Protein 7YW2 (pdb70)

Structure (mmCIF, N/CA/C/O backbone):
data_7YW2
#
_entry.id   7YW2
#
_cell.length_a   65.585
_cell.length_b   65.585
_cell.length_c   148.459
_cell.angle_alpha   90.000
_cell.angle_beta   90.000
_cell.angle_gamma   120.000
#
_symmetry.space_group_name_H-M   'P 31 2 1'
#
loop_
_entity.id
_entity.type
_entity.pdbx_description
1 polymer "tRNA 2'-phosphotransferase 1"
2 non-polymer '[[(2~{R},3~{S},4~{R},5~{R})-5-(6-aminopurin-9-yl)-3,4-bis(oxidanyl)oxolan-2-yl]methoxy-oxidanyl-phosphoryl] [(2~{R},3~{S},4~{R},5~{R})-3,4-bis(oxidanyl)-5-phosphonooxy-oxolan-2-yl]methyl hydrogen phosphate'
3 non-polymer GLYCEROL
4 non-polymer 'PHOSPHATE ION'
5 non-polymer '4-(2-HYDROXYETHYL)-1-PIPERAZINE ETHANESULFONIC ACID'
6 non-polymer GLYCINE
7 non-polymer sorbitol
8 water water
#
loop_
_atom_site.group_PDB
_atom_site.id
_atom_site.type_s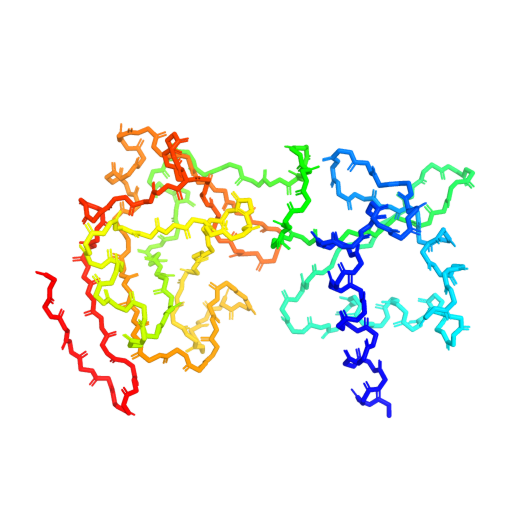ymbol
_atom_site.label_atom_id
_atom_site.label_alt_id
_atom_site.label_comp_id
_atom_site.label_asym_id
_atom_site.label_entity_id
_atom_site.label_seq_id
_atom_site.pdbx_PDB_ins_code
_atom_site.Cartn_x
_atom_site.Cartn_y
_atom_site.Cartn_z
_atom_site.occupancy
_atom_site.B_iso_or_equiv
_atom_site.auth_seq_id
_atom_site.auth_comp_id
_atom_site.auth_asym_id
_atom_site.auth_atom_id
_atom_site.pdbx_PDB_model_num
ATOM 1 N N . GLU A 1 19 ? -14.206 -1.429 41.691 1.00 81.32 19 GLU A N 1
ATOM 2 C CA . GLU A 1 19 ? -15.380 -0.555 41.604 1.00 79.19 19 GLU A CA 1
ATOM 3 C C . GLU A 1 19 ? -15.951 -0.503 40.179 1.00 77.80 19 GLU A C 1
ATOM 4 O O . GLU A 1 19 ? -17.171 -0.610 40.000 1.00 73.89 19 GLU A O 1
ATOM 6 N N . GLN A 1 20 ? -15.078 -0.341 39.170 1.00 78.40 20 GLN A N 1
ATOM 7 C CA . GLN A 1 20 ? -15.535 -0.365 37.778 1.00 77.17 20 GLN A CA 1
ATOM 8 C C . GLN A 1 20 ? -16.224 -1.686 37.437 1.00 75.46 20 GLN A C 1
ATOM 9 O O . GLN A 1 20 ? -17.133 -1.709 36.596 1.00 71.54 20 GLN A O 1
ATOM 11 N N . ASP A 1 21 ? -15.806 -2.789 38.080 1.00 80.51 21 ASP A N 1
ATOM 12 C CA . ASP A 1 21 ? -16.512 -4.066 37.953 1.00 75.59 21 ASP A CA 1
ATOM 13 C C . ASP A 1 21 ? -17.912 -3.980 38.545 1.00 69.97 21 ASP A C 1
ATOM 14 O O . ASP A 1 21 ? -18.890 -4.415 37.922 1.00 64.39 21 ASP A O 1
ATOM 19 N N . ARG A 1 22 ? -18.017 -3.446 39.767 1.00 72.31 22 ARG A N 1
ATOM 20 C CA . ARG A 1 22 ? -19.306 -3.393 40.446 1.00 67.07 22 ARG A CA 1
ATOM 21 C C . ARG A 1 22 ? -20.284 -2.491 39.704 1.00 63.19 22 ARG A C 1
ATOM 22 O O . ARG A 1 22 ? -21.468 -2.828 39.572 1.00 57.62 22 ARG A O 1
ATOM 30 N N . ASN A 1 23 ? -19.806 -1.361 39.178 1.00 68.43 23 ASN A N 1
ATOM 31 C CA . ASN A 1 23 ? -20.689 -0.510 38.389 1.00 64.24 23 ASN A CA 1
ATOM 32 C C . ASN A 1 23 ? -21.134 -1.213 37.112 1.00 61.01 23 ASN A C 1
ATOM 33 O O . ASN A 1 23 ? -22.308 -1.128 36.729 1.00 55.94 23 ASN A O 1
ATOM 38 N N . VAL A 1 24 ? -20.217 -1.914 36.438 1.00 65.73 24 VAL A N 1
ATOM 39 C CA . VAL A 1 24 ? -20.624 -2.695 35.275 1.00 62.46 24 VAL A CA 1
ATOM 40 C C . VAL A 1 24 ? -21.584 -3.800 35.696 1.00 57.45 24 VAL A C 1
ATOM 41 O O . VAL A 1 24 ? -22.604 -4.042 35.036 1.00 53.07 24 VAL A O 1
ATOM 45 N N . GLN A 1 25 ? -21.286 -4.476 36.810 1.00 63.23 25 GLN A N 1
ATOM 46 C CA . GLN A 1 25 ? -22.146 -5.564 37.270 1.00 58.83 25 GLN A CA 1
ATOM 47 C C . GLN A 1 25 ? -23.531 -5.056 37.633 1.00 55.20 25 GLN A C 1
ATOM 48 O O . GLN A 1 25 ? -24.545 -5.676 37.291 1.00 51.62 25 GLN A O 1
ATOM 54 N N . LEU A 1 26 ? -23.595 -3.941 38.356 1.00 54.83 26 LEU A N 1
ATOM 55 C CA . LEU A 1 26 ? -24.897 -3.349 38.634 1.00 51.67 26 LEU A CA 1
ATOM 56 C C . LEU A 1 26 ? -25.623 -3.004 37.336 1.00 49.28 26 LEU A C 1
ATOM 57 O O . LEU A 1 26 ? -26.817 -3.284 37.187 1.00 46.60 26 LEU A O 1
ATOM 62 N N . SER A 1 27 ? -24.907 -2.431 36.370 1.00 52.58 27 SER A N 1
ATOM 63 C CA . SER A 1 27 ? -25.547 -2.032 35.122 1.00 50.65 27 SER A CA 1
ATOM 64 C C . SER A 1 27 ? -26.138 -3.240 34.390 1.00 48.53 27 SER A C 1
ATOM 65 O O . SER A 1 27 ? -27.282 -3.184 33.918 1.00 46.54 27 SER A O 1
ATOM 68 N N . LYS A 1 28 ? -25.406 -4.362 34.338 1.00 50.74 28 LYS A N 1
ATOM 69 C CA . LYS A 1 28 ? -25.947 -5.571 33.706 1.00 48.81 28 LYS A CA 1
ATOM 70 C C . LYS A 1 28 ? -27.103 -6.164 34.508 1.00 46.95 28 LYS A C 1
ATOM 71 O O . LYS A 1 28 ? -28.067 -6.674 33.926 1.00 45.81 28 LYS A O 1
ATOM 77 N N . ALA A 1 29 ? -27.027 -6.131 35.842 1.00 46.20 29 ALA A N 1
ATOM 78 C CA . ALA A 1 29 ? -28.156 -6.625 36.625 1.00 45.05 29 ALA A CA 1
ATOM 79 C C . ALA A 1 29 ? -29.381 -5.728 36.438 1.00 44.61 29 ALA A C 1
ATOM 80 O O . ALA A 1 29 ? -30.513 -6.221 36.339 1.00 44.46 29 ALA A O 1
ATOM 82 N N . LEU A 1 30 ? -29.168 -4.415 36.355 1.00 44.21 30 LEU A N 1
ATOM 83 C CA . LEU A 1 30 ? -30.270 -3.497 36.072 1.00 43.95 30 LEU A CA 1
ATOM 84 C C . LEU A 1 30 ? -30.863 -3.755 34.686 1.00 43.76 30 LEU A C 1
ATOM 85 O O . LEU A 1 30 ? -32.085 -3.914 34.551 1.00 44.29 30 LEU A O 1
ATOM 90 N N . SER A 1 31 ? -30.009 -3.802 33.648 1.00 45.45 31 SER A N 1
ATOM 91 C CA . SER A 1 31 ? -30.474 -4.131 32.295 1.00 45.46 31 SER A CA 1
ATOM 92 C C . SER A 1 31 ? -31.367 -5.359 32.292 1.00 45.85 31 SER A C 1
ATOM 93 O O . SER A 1 31 ? -32.491 -5.318 31.778 1.00 46.87 31 SER A O 1
ATOM 96 N N . TYR A 1 32 ? -30.879 -6.464 32.864 1.00 44.87 32 TYR A N 1
ATOM 97 C CA . TYR A 1 32 ? -31.651 -7.700 32.816 1.00 45.62 32 TYR A CA 1
ATOM 98 C C . TYR A 1 32 ? -33.010 -7.527 33.470 1.00 47.14 32 TYR A C 1
ATOM 99 O O . TYR A 1 32 ? -34.048 -7.825 32.860 1.00 49.14 32 TYR A O 1
ATOM 108 N N . ALA A 1 33 ? -33.013 -7.040 34.723 1.00 43.60 33 ALA A N 1
ATOM 109 C CA . ALA A 1 33 ? -34.238 -6.933 35.504 1.00 45.38 33 ALA A CA 1
ATOM 110 C C . ALA A 1 33 ? -35.233 -5.984 34.859 1.00 47.01 33 ALA A C 1
ATOM 111 O O . ALA A 1 33 ? -36.444 -6.227 34.893 1.00 49.76 33 ALA A O 1
ATOM 113 N N . LEU A 1 34 ? -34.747 -4.876 34.299 1.00 45.46 34 LEU A N 1
ATOM 114 C CA . LEU A 1 34 ? -35.641 -3.827 33.833 1.00 46.58 34 LEU A CA 1
ATOM 115 C C . LEU A 1 34 ? -36.113 -4.021 32.395 1.00 47.69 34 LEU A C 1
ATOM 116 O O . LEU A 1 34 ? -37.136 -3.429 32.017 1.00 49.30 34 LEU A O 1
ATOM 121 N N . ARG A 1 35 ? -35.401 -4.827 31.598 1.00 48.85 35 ARG A N 1
ATOM 122 C CA . ARG A 1 35 ? -35.738 -5.095 30.193 1.00 49.86 35 ARG A CA 1
ATOM 123 C C . ARG A 1 35 ? -36.448 -6.427 29.989 1.00 52.59 35 ARG A C 1
ATOM 124 O O . ARG A 1 35 ? -37.335 -6.526 29.135 1.00 54.81 35 ARG A O 1
ATOM 132 N N . HIS A 1 36 ? -36.078 -7.438 30.752 1.00 50.91 36 HIS A N 1
ATOM 133 C CA . HIS A 1 36 ? -36.419 -8.837 30.501 1.00 52.96 36 HIS A CA 1
ATOM 134 C C . HIS A 1 36 ? -36.979 -9.562 31.718 1.00 54.22 36 HIS A C 1
ATOM 135 O O . HIS A 1 36 ? -37.968 -10.294 31.586 1.00 57.25 36 HIS A O 1
ATOM 142 N N . GLY A 1 37 ? -36.384 -9.370 32.902 1.00 50.22 37 GLY A N 1
ATOM 143 C CA . GLY A 1 37 ? -36.668 -10.259 34.010 1.00 50.74 37 GLY A CA 1
ATOM 144 C C . GLY A 1 37 ? -37.778 -9.857 34.957 1.00 53.10 37 GLY A C 1
ATOM 145 O O . GLY A 1 37 ? -38.201 -10.696 35.755 1.00 54.11 37 GLY A O 1
ATOM 146 N N . ALA A 1 38 ? -38.290 -8.623 34.861 1.00 51.00 38 ALA A N 1
ATOM 147 C CA . ALA A 1 38 ? -39.113 -8.060 35.934 1.00 52.74 38 ALA A CA 1
ATOM 148 C C . ALA A 1 38 ? -40.242 -8.997 36.342 1.00 56.31 38 ALA A C 1
ATOM 149 O O . ALA A 1 38 ? -40.518 -9.172 37.536 1.00 56.97 38 ALA A O 1
ATOM 151 N N . LEU A 1 39 ? -40.904 -9.608 35.363 1.00 54.14 39 LEU A N 1
ATOM 152 C CA . LEU A 1 39 ? -42.043 -10.457 35.673 1.00 57.75 39 LEU A CA 1
ATOM 153 C C . LEU A 1 39 ? -41.584 -11.747 36.343 1.00 56.50 39 LEU A C 1
ATOM 154 O O . LEU A 1 39 ? -42.159 -12.176 37.348 1.00 58.02 39 LEU A O 1
ATOM 159 N N . LYS A 1 40 ? -40.520 -12.357 35.827 1.00 59.98 40 LYS A N 1
ATOM 160 C CA . LYS A 1 40 ? -39.995 -13.558 36.456 1.00 57.76 40 LYS A CA 1
ATOM 161 C C . LYS A 1 40 ? -39.508 -13.266 37.870 1.00 55.69 40 LYS A C 1
ATOM 162 O O . LYS A 1 40 ? -39.602 -14.127 38.747 1.00 55.18 40 LYS A O 1
ATOM 168 N N . LEU A 1 41 ? -39.007 -12.057 38.118 1.00 57.25 41 LEU A N 1
ATOM 169 C CA . LEU A 1 41 ? -38.479 -11.712 39.425 1.00 55.34 41 LEU A CA 1
ATOM 170 C C . LEU A 1 41 ? -39.563 -11.323 40.419 1.00 58.42 41 LEU A C 1
ATOM 171 O O . LEU A 1 41 ? -39.252 -11.127 41.595 1.00 57.36 41 LEU A O 1
ATOM 176 N N . GLY A 1 42 ? -40.816 -11.193 39.988 1.00 54.40 42 GLY A N 1
ATOM 177 C CA . GLY A 1 42 ? -41.859 -10.754 40.893 1.00 57.80 42 GLY A CA 1
ATOM 178 C C . GLY A 1 42 ? -41.910 -9.263 41.111 1.00 57.70 42 GLY A C 1
ATOM 179 O O . GLY A 1 42 ? -42.540 -8.810 42.069 1.00 59.59 42 GLY A O 1
ATOM 180 N N . LEU A 1 43 ? -41.262 -8.482 40.253 1.00 57.98 43 LEU A N 1
ATOM 181 C CA . LEU A 1 43 ? -41.243 -7.034 40.404 1.00 57.18 43 LEU A CA 1
ATOM 182 C C . LEU A 1 43 ? -42.563 -6.430 39.935 1.00 60.30 43 LEU A C 1
ATOM 183 O O . LEU A 1 43 ? -43.144 -6.892 38.952 1.00 62.06 43 LEU A O 1
ATOM 188 N N . PRO A 1 44 ? -43.061 -5.414 40.625 1.00 57.65 44 PRO A N 1
ATOM 189 C CA . PRO A 1 44 ? -44.294 -4.717 40.217 1.00 59.74 44 PRO A CA 1
ATOM 190 C C . PRO A 1 44 ? -44.017 -3.630 39.180 1.00 58.03 44 PRO A C 1
ATOM 191 O O . PRO A 1 44 ? -43.970 -2.432 39.452 1.00 56.77 44 PRO A O 1
ATOM 195 N N . MET A 1 45 ? -43.822 -4.037 37.937 1.00 61.79 45 MET A N 1
ATOM 196 C CA . MET A 1 45 ? -43.460 -3.090 36.897 1.00 60.09 45 MET A CA 1
ATOM 197 C C . MET A 1 45 ? -44.682 -2.592 36.140 1.00 61.65 45 MET A C 1
ATOM 198 O O . MET A 1 45 ? -45.596 -3.360 35.831 1.00 63.65 45 MET A O 1
ATOM 203 N N . ARG A 1 46 ? -44.679 -1.300 35.838 1.00 61.27 46 ARG A N 1
ATOM 204 C CA . ARG A 1 46 ? -45.809 -0.636 35.215 1.00 61.36 46 ARG A CA 1
ATOM 205 C C . ARG A 1 46 ? -45.760 -0.784 33.691 1.00 60.28 46 ARG A C 1
ATOM 206 O O . ARG A 1 46 ? -44.744 -1.162 33.096 1.00 58.97 46 ARG A O 1
ATOM 214 N N . ALA A 1 47 ? -46.891 -0.481 33.056 1.00 63.29 47 ALA A N 1
ATOM 215 C CA . ALA A 1 47 ? -46.952 -0.530 31.603 1.00 62.36 47 ALA A CA 1
ATOM 216 C C . ALA A 1 47 ? -45.940 0.405 30.957 1.00 59.15 47 ALA A C 1
ATOM 217 O O . ALA A 1 47 ? -45.566 0.187 29.800 1.00 58.22 47 ALA A O 1
ATOM 219 N N . ASP A 1 48 ? -45.462 1.417 31.682 1.00 58.12 48 ASP A N 1
ATOM 220 C CA . ASP A 1 48 ? -44.478 2.352 31.158 1.00 55.13 48 ASP A CA 1
ATOM 221 C C . ASP A 1 48 ? -43.051 1.954 31.494 1.00 53.89 48 ASP A C 1
ATOM 222 O O . ASP A 1 48 ? -42.149 2.776 31.329 1.00 51.50 48 ASP A O 1
ATOM 227 N N . GLY A 1 49 ? -42.828 0.729 31.969 1.00 53.39 49 GLY A N 1
ATOM 228 C CA . GLY A 1 49 ? -41.491 0.242 32.220 1.00 52.01 49 GLY A CA 1
ATOM 229 C C . GLY A 1 49 ? -40.862 0.668 33.530 1.00 50.90 49 GLY A C 1
ATOM 230 O O . GLY A 1 49 ? -39.752 0.214 33.840 1.00 49.48 49 GLY A O 1
ATOM 231 N N . PHE A 1 50 ? -41.519 1.524 34.300 1.00 53.50 50 PHE A N 1
ATOM 232 C CA . PHE A 1 50 ? -40.986 1.950 35.589 1.00 52.65 50 PHE A CA 1
ATOM 233 C C . PHE A 1 50 ? -41.325 0.927 36.668 1.00 54.95 50 PHE A C 1
ATOM 234 O O . PHE A 1 50 ? -42.396 0.315 36.643 1.00 57.87 50 PHE A O 1
ATOM 242 N N . VAL A 1 51 ? -40.398 0.734 37.607 1.00 51.62 51 VAL A N 1
ATOM 243 C CA . VAL A 1 51 ? -40.607 -0.122 38.781 1.00 53.31 51 VAL A CA 1
ATOM 244 C C . VAL A 1 51 ? -40.071 0.622 40.000 1.00 51.91 51 VAL A C 1
ATOM 245 O O . VAL A 1 51 ? -39.041 1.308 39.875 1.00 49.28 51 VAL A O 1
ATOM 249 N N . PRO A 1 52 ? -40.734 0.565 41.169 1.00 51.06 52 PRO A N 1
ATOM 250 C CA . PRO A 1 52 ? -40.170 1.209 42.367 1.00 49.88 52 PRO A CA 1
ATOM 251 C C . PRO A 1 52 ? -38.782 0.673 42.654 1.00 47.69 52 PRO A C 1
ATOM 252 O O . PRO A 1 52 ? -38.573 -0.536 42.736 1.00 48.07 52 PRO A O 1
ATOM 256 N N . LEU A 1 53 ? -37.826 1.589 42.788 1.00 49.88 53 LEU A N 1
ATOM 257 C CA . LEU A 1 53 ? -36.454 1.181 43.055 1.00 48.15 53 LEU A CA 1
ATOM 258 C C . LEU A 1 53 ? -36.365 0.354 44.336 1.00 49.06 53 LEU A C 1
ATOM 259 O O . LEU A 1 53 ? -35.671 -0.673 44.381 1.00 48.43 53 LEU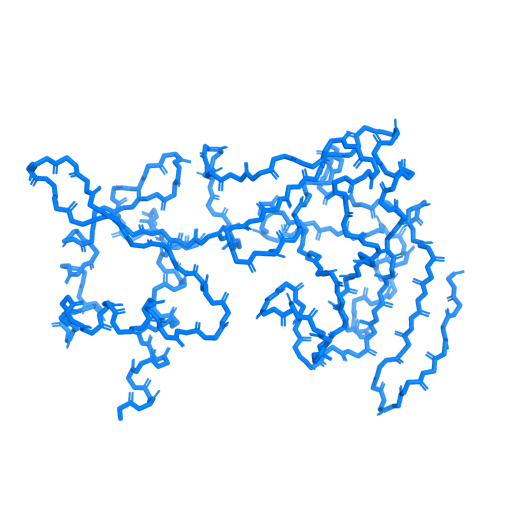 A O 1
ATOM 264 N N . GLN A 1 54 ? -37.097 0.768 45.371 1.00 50.62 54 GLN A N 1
ATOM 265 C CA . GLN A 1 54 ? -37.100 0.031 46.626 1.00 51.81 54 GLN A CA 1
ATOM 266 C C . GLN A 1 54 ? -37.523 -1.420 46.433 1.00 52.84 54 GLN A C 1
ATOM 267 O O . GLN A 1 54 ? -36.951 -2.315 47.055 1.00 52.54 54 GLN A O 1
ATOM 273 N N . ALA A 1 55 ? -38.495 -1.691 45.564 1.00 51.47 55 ALA A N 1
ATOM 274 C CA . ALA A 1 55 ? -38.847 -3.091 45.342 1.00 52.74 55 ALA A CA 1
ATOM 275 C C . ALA A 1 55 ? -37.729 -3.836 44.629 1.00 50.17 55 ALA A C 1
ATOM 276 O O . ALA A 1 55 ? -37.529 -5.037 44.859 1.00 50.17 55 ALA A O 1
ATOM 278 N N . LEU A 1 56 ? -36.987 -3.151 43.762 1.00 51.41 56 LEU A N 1
ATOM 279 C CA . LEU A 1 56 ? -35.905 -3.819 43.049 1.00 49.25 56 LEU A CA 1
ATOM 280 C C . LEU A 1 56 ? -34.719 -4.068 43.982 1.00 47.98 56 LEU A C 1
ATOM 281 O O . LEU A 1 56 ? -34.138 -5.156 43.999 1.00 47.31 56 LEU A O 1
ATOM 286 N N . LEU A 1 57 ? -34.332 -3.056 44.748 1.00 47.58 57 LEU A N 1
ATOM 287 C CA . LEU A 1 57 ? -33.222 -3.182 45.676 1.00 47.44 57 LEU A CA 1
ATOM 288 C C . LEU A 1 57 ? -33.476 -4.210 46.771 1.00 48.46 57 LEU A C 1
ATOM 289 O O . LEU A 1 57 ? -32.520 -4.593 47.461 1.00 48.63 57 LEU A O 1
ATOM 294 N N . GLN A 1 58 ? -34.715 -4.679 46.941 1.00 49.51 58 GLN A N 1
ATOM 295 C CA . GLN A 1 58 ? -34.944 -5.716 47.931 1.00 50.64 58 GLN A CA 1
ATOM 296 C C . GLN A 1 58 ? -34.896 -7.104 47.314 1.00 49.78 58 GLN A C 1
ATOM 297 O O . GLN A 1 58 ? -35.088 -8.088 48.029 1.00 50.40 58 GLN A O 1
ATOM 303 N N . LEU A 1 59 ? -34.582 -7.217 45.992 1.00 51.16 59 LEU A N 1
ATOM 304 C CA . LEU A 1 59 ? -34.259 -8.523 45.418 1.00 50.16 59 LEU A CA 1
ATOM 305 C C . LEU A 1 59 ? -32.873 -8.964 45.878 1.00 48.96 59 LEU A C 1
ATOM 306 O O . LEU A 1 59 ? -31.948 -8.146 45.925 1.00 48.71 59 LEU A O 1
ATOM 311 N N . PRO A 1 60 ? -32.702 -10.255 46.204 1.00 52.24 60 PRO A N 1
ATOM 312 C CA . PRO A 1 60 ? -31.407 -10.712 46.747 1.00 51.82 60 PRO A CA 1
ATOM 313 C C . PRO A 1 60 ? -30.192 -10.339 45.908 1.00 51.19 60 PRO A C 1
ATOM 314 O O . PRO A 1 60 ? -29.149 -10.000 46.480 1.00 52.20 60 PRO A O 1
ATOM 318 N N . GLN A 1 61 ? -30.297 -10.347 44.582 1.00 54.08 61 GLN A N 1
ATOM 319 C CA . GLN A 1 61 ? -29.133 -10.011 43.768 1.00 53.90 61 GLN A CA 1
ATOM 320 C C . GLN A 1 61 ? -28.744 -8.545 43.854 1.00 54.88 61 GLN A C 1
ATOM 321 O O . GLN A 1 61 ? -27.664 -8.192 43.374 1.00 55.68 61 GLN A O 1
ATOM 327 N N . PHE A 1 62 ? -29.576 -7.693 44.456 1.00 48.03 62 PHE A N 1
ATOM 328 C CA . PHE A 1 62 ? -29.259 -6.280 44.609 1.00 49.00 62 PHE A CA 1
ATOM 329 C C . PHE A 1 62 ? -28.928 -5.889 46.044 1.00 50.94 62 PHE A C 1
ATOM 330 O O . PHE A 1 62 ? -28.706 -4.702 46.314 1.00 52.14 62 PHE A O 1
ATOM 338 N N . HIS A 1 63 ? -28.868 -6.853 46.969 1.00 4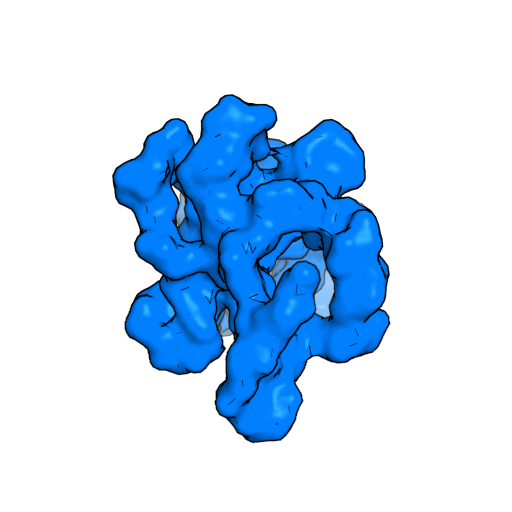8.72 63 HIS A N 1
ATOM 339 C CA . HIS A 1 63 ? -28.719 -6.525 48.385 1.00 50.80 63 HIS A CA 1
ATOM 340 C C . HIS A 1 63 ? -27.402 -5.814 48.694 1.00 53.68 63 HIS A C 1
ATOM 341 O O . HIS A 1 63 ? -27.307 -5.114 49.713 1.00 55.93 63 HIS A O 1
ATOM 348 N N . SER A 1 64 ? -26.386 -5.974 47.843 1.00 47.85 64 SER A N 1
ATOM 349 C CA . SER A 1 64 ? -25.095 -5.330 48.053 1.00 51.88 64 SER A CA 1
ATOM 350 C C . SER A 1 64 ? -25.046 -3.895 47.534 1.00 52.76 64 SER A C 1
ATOM 351 O O . SER A 1 64 ? -24.050 -3.206 47.772 1.00 56.83 64 SER A O 1
ATOM 354 N N . PHE A 1 65 ? -26.089 -3.418 46.862 1.00 51.91 65 PHE A N 1
ATOM 355 C CA . PHE A 1 65 ? -26.073 -2.100 46.244 1.00 52.05 65 PHE A CA 1
ATOM 356 C C . PHE A 1 65 ? -26.936 -1.119 47.017 1.00 51.43 65 PHE A C 1
ATOM 357 O O . PHE A 1 65 ? -27.970 -1.490 47.579 1.00 49.78 65 PHE A O 1
ATOM 365 N N . SER A 1 66 ? -26.492 0.125 47.054 1.00 50.16 66 SER A N 1
ATOM 366 C CA . SER A 1 66 ? -27.210 1.215 47.697 1.00 49.60 66 SER A CA 1
ATOM 367 C C . SER A 1 66 ? -27.917 2.072 46.654 1.00 46.89 66 SER A C 1
ATOM 368 O O . SER A 1 66 ? -27.745 1.905 45.441 1.00 45.77 66 SER A O 1
ATOM 371 N N . ILE A 1 67 ? -28.716 3.015 47.149 1.00 50.36 67 ILE A N 1
ATOM 372 C CA . ILE A 1 67 ? -29.320 3.993 46.255 1.00 48.43 67 ILE A CA 1
ATOM 373 C C . ILE A 1 67 ? -28.237 4.837 45.584 1.00 49.47 67 ILE A C 1
ATOM 374 O O . ILE A 1 67 ? -28.289 5.089 44.373 1.00 48.07 67 ILE A O 1
ATOM 379 N N . GLU A 1 68 ? -27.229 5.272 46.354 1.00 48.30 68 GLU A N 1
ATOM 380 C CA . GLU A 1 68 ? -26.112 6.012 45.764 1.00 50.01 68 GLU A CA 1
ATOM 381 C C . GLU A 1 68 ? -25.439 5.205 44.659 1.00 50.55 68 GLU A C 1
ATOM 382 O O . GLU A 1 68 ? -25.092 5.764 43.617 1.00 50.24 68 GLU A O 1
ATOM 388 N N . ASP A 1 69 ? -25.244 3.892 44.866 1.00 50.17 69 ASP A N 1
ATOM 389 C CA . ASP A 1 69 ? -24.692 3.038 43.812 1.00 50.62 69 ASP A CA 1
ATOM 390 C C . ASP A 1 69 ? -25.531 3.124 42.544 1.00 46.93 69 ASP A C 1
ATOM 391 O O . ASP A 1 69 ? -24.998 3.227 41.425 1.00 47.28 69 ASP A O 1
ATOM 396 N N . VAL A 1 70 ? -26.853 3.037 42.695 1.00 51.12 70 VAL A N 1
ATOM 397 C CA . VAL A 1 70 ? -27.735 3.057 41.532 1.00 48.27 70 VAL A CA 1
ATOM 398 C C . VAL A 1 70 ? -27.713 4.429 40.869 1.00 47.99 70 VAL A C 1
ATOM 399 O O . VAL A 1 70 ? -27.611 4.538 39.645 1.00 47.32 70 VAL A O 1
ATOM 403 N N . GLN A 1 71 ? -27.798 5.497 41.668 1.00 50.88 71 GLN A N 1
ATOM 404 C CA . GLN A 1 71 ? -27.681 6.843 41.113 1.00 50.67 71 GLN A CA 1
ATOM 405 C C . GLN A 1 71 ? -26.410 6.982 40.287 1.00 52.40 71 GLN A C 1
ATOM 406 O O . GLN A 1 71 ? -26.444 7.501 39.168 1.00 51.43 71 GLN A O 1
ATOM 412 N N . LEU A 1 72 ? -25.287 6.485 40.801 1.00 50.24 72 LEU A N 1
ATOM 413 C CA . LEU A 1 72 ? -24.019 6.666 40.105 1.00 52.77 72 LEU A CA 1
ATOM 414 C C . LEU A 1 72 ? -24.022 5.935 38.768 1.00 51.99 72 LEU A C 1
ATOM 415 O O . LEU A 1 72 ? -23.580 6.488 37.754 1.00 52.35 72 LEU A O 1
ATOM 420 N N . VAL A 1 73 ? -24.527 4.698 38.741 1.00 53.92 73 VAL A N 1
ATOM 421 C CA . VAL A 1 73 ? -24.571 3.960 37.484 1.00 53.04 73 VAL A CA 1
ATOM 422 C C . VAL A 1 73 ? -25.526 4.628 36.505 1.00 50.07 73 VAL A C 1
ATOM 423 O O . VAL A 1 73 ? -25.245 4.702 35.306 1.00 50.19 73 VAL A O 1
ATOM 427 N N . VAL A 1 74 ? -26.670 5.108 36.990 1.00 51.88 74 VAL A N 1
ATOM 428 C CA . VAL A 1 74 ? -27.620 5.773 36.105 1.00 49.83 74 VAL A CA 1
ATOM 429 C C . VAL A 1 74 ? -27.013 7.048 35.547 1.00 50.63 74 VAL A C 1
ATOM 430 O O . VAL A 1 74 ? -27.082 7.312 34.341 1.00 50.14 74 VAL A O 1
ATOM 434 N N . ASN A 1 75 ? -26.390 7.850 36.411 1.00 53.09 75 ASN A N 1
ATOM 435 C CA . ASN A 1 75 ? -25.867 9.134 35.968 1.00 53.72 75 ASN A CA 1
ATOM 436 C C . ASN A 1 75 ? -24.669 8.990 35.038 1.00 55.74 75 ASN A C 1
ATOM 437 O O . ASN A 1 75 ? -24.399 9.908 34.256 1.00 55.77 75 ASN A O 1
ATOM 442 N N . THR A 1 76 ? -23.933 7.870 35.091 1.00 52.37 76 THR A N 1
ATOM 443 C CA . THR A 1 76 ? -22.665 7.821 34.380 1.00 55.23 76 THR A CA 1
ATOM 444 C C . THR A 1 76 ? -22.557 6.759 33.299 1.00 55.51 76 THR A C 1
ATOM 445 O O . THR A 1 76 ? -21.540 6.749 32.595 1.00 58.19 76 THR A O 1
ATOM 449 N N . ASN A 1 77 ? -23.508 5.841 33.157 1.00 57.14 77 ASN A N 1
ATOM 450 C CA . ASN A 1 77 ? -23.294 4.819 32.144 1.00 57.51 77 ASN A CA 1
ATOM 451 C C . ASN A 1 77 ? -23.367 5.483 30.770 1.00 57.03 77 ASN A C 1
ATOM 452 O O . ASN A 1 77 ? -24.166 6.398 30.535 1.00 54.89 77 ASN A O 1
ATOM 457 N N . GLU A 1 78 ? -22.429 5.088 29.908 1.00 56.18 78 GLU A N 1
ATOM 458 C CA A GLU A 1 78 ? -22.176 5.799 28.658 0.48 56.67 78 GLU A CA 1
ATOM 459 C CA B GLU A 1 78 ? -22.186 5.816 28.663 0.52 56.67 78 GLU A CA 1
ATOM 460 C C . GLU A 1 78 ? -23.375 5.759 27.719 1.00 53.74 78 GLU A C 1
ATOM 461 O O . GLU A 1 78 ? -23.639 6.734 27.007 1.00 52.97 78 GLU A O 1
ATOM 472 N N . LYS A 1 79 ? -24.103 4.653 27.701 1.00 54.03 79 LYS A N 1
ATOM 473 C CA . LYS A 1 79 ? -25.240 4.521 26.806 1.00 51.70 79 LYS A CA 1
ATOM 474 C C . LYS A 1 79 ? -26.516 5.124 27.384 1.00 49.13 79 LYS A C 1
ATOM 475 O O . LYS A 1 79 ? -27.569 5.021 26.749 1.00 47.63 79 LYS A O 1
ATOM 481 N N . GLN A 1 80 ? -26.442 5.754 28.567 1.00 52.25 80 GLN A N 1
ATOM 482 C CA A GLN A 1 80 ? -27.605 6.317 29.265 0.47 50.30 80 GLN A CA 1
ATOM 483 C CA B GLN A 1 80 ? -27.614 6.333 29.229 0.53 50.30 80 GLN A CA 1
ATOM 484 C C . GLN A 1 80 ? -28.788 5.355 29.232 1.00 48.78 80 GLN A C 1
ATOM 485 O O . GLN A 1 80 ? -29.911 5.703 28.862 1.00 47.76 80 GLN A O 1
ATOM 496 N N . ARG A 1 81 ? -28.519 4.122 29.660 1.00 48.20 81 ARG A N 1
ATOM 497 C CA . ARG A 1 81 ? -29.513 3.061 29.593 1.00 47.10 81 ARG A CA 1
ATOM 498 C C . ARG A 1 81 ? -30.739 3.277 30.479 1.00 46.21 81 ARG A C 1
ATOM 499 O O . ARG A 1 81 ? -31.778 2.653 30.225 1.00 45.90 81 ARG A O 1
ATOM 507 N N . PHE A 1 82 ? -30.653 4.111 31.523 1.00 45.45 82 PHE A N 1
ATOM 508 C CA . PHE A 1 82 ? -31.657 4.097 32.576 1.00 45.06 82 PHE A CA 1
ATOM 509 C C . PHE A 1 82 ? -32.199 5.484 32.822 1.00 44.92 82 PHE A C 1
ATOM 510 O O . PHE A 1 82 ? -31.494 6.480 32.653 1.00 45.06 82 PHE A O 1
ATOM 518 N N . THR A 1 83 ? -33.468 5.547 33.216 1.00 45.69 83 THR A N 1
ATOM 519 C CA . THR A 1 83 ? -34.023 6.763 33.777 1.00 45.80 83 THR A CA 1
ATOM 520 C C . THR A 1 83 ? -34.428 6.484 35.217 1.00 46.13 83 THR A C 1
ATOM 521 O O . THR A 1 83 ? -35.048 5.452 35.516 1.00 46.64 83 THR A O 1
ATOM 525 N N . LEU A 1 84 ? -34.040 7.384 36.108 1.00 47.44 84 LEU A N 1
ATOM 526 C CA . LEU A 1 84 ? -34.376 7.299 37.518 1.00 47.93 84 LEU A CA 1
ATOM 527 C C . LEU A 1 84 ? -35.071 8.610 37.877 1.00 48.52 84 LEU A C 1
ATOM 528 O O . LEU A 1 84 ? -34.549 9.687 37.568 1.00 49.56 84 LEU A O 1
ATOM 533 N N . GLN A 1 85 ? -36.270 8.537 38.458 1.00 47.05 85 GLN A N 1
ATOM 534 C CA . GLN A 1 85 ? -37.027 9.755 38.747 1.00 48.77 85 GLN A CA 1
ATOM 535 C C . GLN A 1 85 ? -37.872 9.554 39.996 1.00 49.11 85 GLN A C 1
ATOM 536 O O . GLN A 1 85 ? -38.179 8.410 40.366 1.00 49.22 85 GLN A O 1
ATOM 542 N N . PRO A 1 86 ? -38.278 10.637 40.662 1.00 50.84 86 PRO A N 1
ATOM 543 C CA . PRO A 1 86 ? -39.152 10.495 41.833 1.00 51.40 86 PRO A CA 1
ATOM 544 C C . PRO A 1 86 ? -40.554 10.060 41.437 1.00 52.15 86 PRO A C 1
ATOM 545 O O . PRO A 1 86 ? -41.123 10.539 40.447 1.00 53.07 86 PRO A O 1
ATOM 549 N N . GLY A 1 87 ? -41.121 9.162 42.250 1.00 54.13 87 GLY A N 1
ATOM 550 C CA . GLY A 1 87 ? -42.482 8.714 42.108 1.00 55.99 87 GLY A CA 1
ATOM 551 C C . GLY A 1 87 ? -43.389 9.255 43.194 1.00 57.33 87 GLY A C 1
ATOM 552 O O . GLY A 1 87 ? -43.064 10.225 43.892 1.00 56.64 87 GLY A O 1
ATOM 553 N N . GLU A 1 88 ? -44.564 8.629 43.324 1.00 59.47 88 GLU A N 1
ATOM 554 C CA . GLU A 1 88 ? -45.596 8.964 44.315 1.00 61.14 88 GLU A CA 1
ATOM 555 C C . GLU A 1 88 ? -44.970 9.075 45.701 1.00 61.12 88 GLU A C 1
ATOM 556 O O . GLU A 1 88 ? -43.968 8.400 45.975 1.00 60.63 88 GLU A O 1
ATOM 562 N N . PRO A 1 89 ? -45.525 9.898 46.601 1.00 63.29 89 PRO A N 1
ATOM 563 C CA . PRO A 1 89 ? -44.908 10.048 47.939 1.00 63.30 89 PRO A CA 1
ATOM 564 C C . PRO A 1 89 ? -44.591 8.729 48.628 1.00 64.62 89 PRO A C 1
ATOM 565 O O . PRO A 1 89 ? -43.447 8.518 49.062 1.00 63.62 89 PRO A O 1
ATOM 569 N N . SER A 1 90 ? -45.551 7.805 48.688 1.00 63.56 90 SER A N 1
ATOM 570 C CA . SER A 1 90 ? -45.308 6.553 49.400 1.00 64.95 90 SER A CA 1
ATOM 571 C C . SER A 1 90 ? -44.252 5.690 48.724 1.00 63.81 90 SER A C 1
ATOM 572 O O . SER A 1 90 ? -43.668 4.812 49.372 1.00 64.12 90 SER A O 1
ATOM 575 N N . THR A 1 91 ? -43.986 5.910 47.441 1.00 61.60 91 THR A N 1
ATOM 576 C CA . THR A 1 91 ? -43.247 4.924 46.670 1.00 60.92 91 THR A CA 1
ATOM 577 C C . THR A 1 91 ? -41.754 5.196 46.592 1.00 58.26 91 THR A C 1
ATOM 578 O O . THR A 1 91 ? -40.966 4.243 46.540 1.00 57.77 91 THR A O 1
ATOM 582 N N . GLY A 1 92 ? -41.338 6.447 46.566 1.00 56.64 92 GLY A N 1
ATOM 583 C CA . GLY A 1 92 ? -39.934 6.739 46.365 1.00 54.43 92 GLY A CA 1
ATOM 584 C C . GLY A 1 92 ? -39.536 6.736 44.893 1.00 52.89 92 GLY A C 1
ATOM 585 O O . GLY A 1 92 ? -40.359 6.901 43.992 1.00 53.16 92 GLY A O 1
ATOM 586 N N . LEU A 1 93 ? -38.242 6.518 44.661 1.00 50.54 93 LEU A N 1
ATOM 587 C CA . LEU A 1 93 ? -37.662 6.608 43.326 1.00 49.00 93 LEU A CA 1
ATOM 588 C C . LEU A 1 93 ? -38.189 5.520 42.390 1.00 49.51 93 LEU A C 1
ATOM 589 O O . LEU A 1 93 ? -38.384 4.371 42.793 1.00 50.61 93 LEU A O 1
ATOM 594 N N . LEU A 1 94 ? -38.386 5.876 41.116 1.00 48.81 94 LEU A N 1
ATOM 595 C CA . LEU A 1 94 ? -38.752 4.910 40.088 1.00 49.32 94 LEU A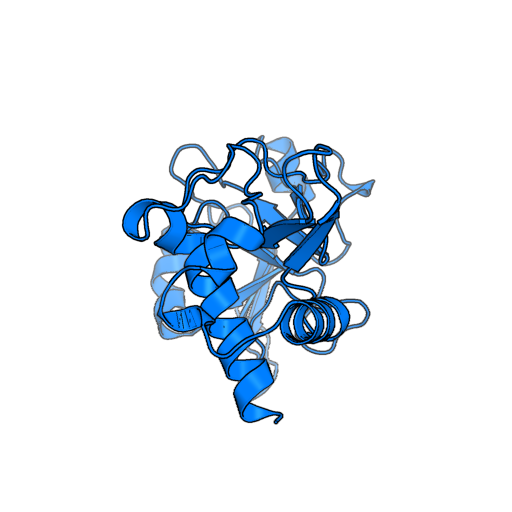 CA 1
ATOM 596 C C . LEU A 1 94 ? -37.600 4.769 39.106 1.00 47.48 94 LEU A C 1
ATOM 597 O O . LEU A 1 94 ? -36.896 5.733 38.823 1.00 46.18 94 LEU A O 1
ATOM 602 N N . ILE A 1 95 ? -37.395 3.561 38.593 1.00 47.08 95 ILE A N 1
ATOM 603 C CA . ILE A 1 95 ? -36.335 3.316 37.628 1.00 45.57 95 ILE A CA 1
ATOM 604 C C . ILE A 1 95 ? -36.881 2.449 36.501 1.00 46.30 95 ILE A C 1
ATOM 605 O O . ILE A 1 95 ? -37.783 1.626 36.700 1.00 48.16 95 ILE A O 1
ATOM 610 N N . ARG A 1 96 ? -36.329 2.669 35.304 1.00 47.60 96 ARG A N 1
ATOM 611 C CA . ARG A 1 96 ? -36.683 1.963 34.076 1.00 48.13 96 ARG A CA 1
ATOM 612 C C . ARG A 1 96 ? -35.448 1.871 33.197 1.00 46.65 96 ARG A C 1
ATOM 613 O O . ARG A 1 96 ? -34.505 2.659 33.334 1.00 45.61 96 ARG A O 1
ATOM 621 N N . ALA A 1 97 ? -35.469 0.899 32.287 1.00 46.47 97 ALA A N 1
ATOM 622 C CA . ALA A 1 97 ? -34.606 0.933 31.113 1.00 45.57 97 ALA A CA 1
ATOM 623 C C . ALA A 1 97 ? -35.281 1.767 30.036 1.00 45.74 97 ALA A C 1
ATOM 624 O O . ALA A 1 97 ? -36.493 1.666 29.837 1.00 46.91 97 ALA A O 1
ATOM 626 N N . ASN A 1 98 ? -34.500 2.600 29.345 1.00 47.35 98 ASN A N 1
ATOM 627 C CA . ASN A 1 98 ? -35.075 3.506 28.356 1.00 47.36 98 ASN A CA 1
ATOM 628 C C . ASN A 1 98 ? -35.459 2.816 27.043 1.00 47.94 98 ASN A C 1
ATOM 629 O O . ASN A 1 98 ? -36.217 3.400 26.260 1.00 48.28 98 ASN A O 1
ATOM 634 N N . GLN A 1 99 ? -34.949 1.619 26.774 1.00 47.14 99 GLN A N 1
ATOM 635 C CA . GLN A 1 99 ? -35.326 0.847 25.587 1.00 47.88 99 GLN A CA 1
ATOM 636 C C . GLN A 1 99 ? -34.787 -0.556 25.768 1.00 48.15 99 GLN A C 1
ATOM 637 O O . GLN A 1 99 ? -34.118 -0.862 26.762 1.00 47.63 99 GLN A O 1
ATOM 643 N N . GLY A 1 100 ? -35.075 -1.405 24.789 1.00 47.46 100 GLY A N 1
ATOM 644 C CA . GLY A 1 100 ? -34.476 -2.716 24.714 1.00 47.71 100 GLY A CA 1
ATOM 645 C C . GLY A 1 100 ? -35.301 -3.831 25.307 1.00 49.32 100 GLY A C 1
ATOM 646 O O . GLY A 1 100 ? -34.819 -4.973 25.349 1.00 49.55 100 GLY A O 1
ATOM 647 N N . HIS A 1 101 ? -36.532 -3.543 25.737 1.00 48.35 101 HIS A N 1
ATOM 648 C CA . HIS A 1 101 ? -37.328 -4.515 26.473 1.00 50.67 101 HIS A CA 1
ATOM 649 C C . HIS A 1 101 ? -37.721 -5.705 25.609 1.00 52.70 101 HIS A C 1
ATOM 650 O O . HIS A 1 101 ? -38.057 -5.562 24.431 1.00 53.02 101 HIS A O 1
ATOM 657 N N . SER A 1 102 ? -37.685 -6.885 26.213 1.00 50.85 102 SER A N 1
ATOM 658 C CA . SER A 1 102 ? -38.514 -7.988 25.763 1.00 53.96 102 SER A CA 1
ATOM 659 C C . SER A 1 102 ? -39.854 -8.020 26.476 1.00 56.98 102 SER A C 1
ATOM 660 O O . SER A 1 102 ? -40.797 -8.635 25.974 1.00 59.80 102 SER A O 1
ATOM 663 N N . LEU A 1 103 ? -39.962 -7.369 27.629 1.00 56.41 103 LEU A N 1
ATOM 664 C CA . LEU A 1 103 ? -41.235 -7.284 28.312 1.00 59.10 103 LEU A CA 1
ATOM 665 C C . LEU A 1 103 ? -42.159 -6.341 27.558 1.00 59.19 103 LEU A C 1
ATOM 666 O O . LEU A 1 103 ? -41.723 -5.498 26.770 1.00 56.76 103 LEU A O 1
ATOM 671 N N . GLN A 1 104 ? -43.454 -6.493 27.812 1.00 63.79 104 GLN A N 1
ATOM 672 C CA . GLN A 1 104 ? -44.478 -5.644 27.210 1.00 63.76 104 GLN A CA 1
ATOM 673 C C . GLN A 1 104 ? -44.572 -4.367 28.045 1.00 62.08 104 GLN A C 1
ATOM 674 O O . GLN A 1 104 ? -45.107 -4.374 29.157 1.00 63.45 104 GLN A O 1
ATOM 680 N N . VAL A 1 105 ? -44.029 -3.269 27.529 1.00 63.15 105 VAL A N 1
ATOM 681 C CA . VAL A 1 105 ? -44.133 -1.983 28.209 1.00 61.55 105 VAL A CA 1
ATOM 682 C C . VAL A 1 105 ? -44.711 -0.982 27.216 1.00 60.26 105 VAL A C 1
ATOM 683 O O . VAL A 1 105 ? -44.026 -0.029 26.816 1.00 57.73 105 VAL A O 1
ATOM 687 N N . PRO A 1 106 ? -45.987 -1.133 26.839 1.00 63.79 106 PRO A N 1
ATOM 688 C CA . PRO A 1 106 ? -46.535 -0.326 25.736 1.00 62.62 106 PRO A CA 1
ATOM 689 C C . PRO A 1 106 ? -46.568 1.170 26.007 1.00 60.49 106 PRO A C 1
ATOM 690 O O . PRO A 1 106 ? -46.574 1.962 25.048 1.00 59.74 106 PRO A O 1
ATOM 694 N N . GLU A 1 107 ? -46.618 1.592 27.275 1.00 63.49 107 GLU A N 1
ATOM 695 C CA . GLU A 1 107 ? -46.677 3.011 27.601 1.00 62.17 107 GLU A CA 1
ATOM 696 C C . GLU A 1 107 ? -45.310 3.642 27.843 1.00 60.12 107 GLU A C 1
ATOM 697 O O . GLU A 1 107 ? -45.250 4.817 28.223 1.00 59.91 107 GLU A O 1
ATOM 703 N N . LEU A 1 108 ? -44.222 2.906 27.611 1.00 59.23 108 LEU A N 1
ATOM 704 C CA . LEU A 1 108 ? -42.880 3.469 27.700 1.00 57.12 108 LEU A CA 1
ATOM 705 C C . LEU A 1 108 ? -42.797 4.811 26.979 1.00 57.08 108 LEU A C 1
ATOM 706 O O . LEU A 1 108 ? -43.213 4.941 25.819 1.00 58.30 108 LEU A O 1
ATOM 711 N N . GLU A 1 109 ? -42.240 5.804 27.661 1.00 58.77 109 GLU A N 1
ATOM 712 C CA . GLU A 1 109 ? -42.226 7.151 27.112 1.00 60.41 109 GLU A CA 1
ATOM 713 C C . GLU A 1 109 ? -41.201 7.250 25.979 1.00 60.11 109 GLU A C 1
ATOM 714 O O . GLU A 1 109 ? -39.998 7.046 26.179 1.00 58.41 109 GLU A O 1
ATOM 720 N N . LEU A 1 110 ? -41.697 7.514 24.775 1.00 59.09 110 LEU A N 1
ATOM 721 C CA . LEU A 1 110 ? -40.881 7.613 23.576 1.00 59.28 110 LEU A CA 1
ATOM 722 C C . LEU A 1 110 ? -41.354 8.813 22.779 1.00 62.20 110 LEU A C 1
ATOM 723 O O . LEU A 1 110 ? -42.553 9.100 22.749 1.00 64.10 110 LEU A O 1
ATOM 728 N N . THR A 1 111 ? -40.425 9.505 22.128 1.00 61.78 111 THR A N 1
ATOM 729 C CA . THR A 1 111 ? -40.815 10.561 21.203 1.00 64.79 111 THR A CA 1
ATOM 730 C C . THR A 1 111 ? -41.185 9.967 19.851 1.00 65.75 111 THR A C 1
ATOM 731 O O . THR A 1 111 ? -40.322 9.372 19.192 1.00 64.58 111 THR A O 1
ATOM 735 N N . PRO A 1 112 ? -42.425 10.121 19.393 1.00 64.20 112 PRO A N 1
ATOM 736 C CA . PRO A 1 112 ? -42.771 9.648 18.047 1.00 65.52 112 PRO A CA 1
ATOM 737 C C . PRO A 1 112 ? -42.081 10.494 16.992 1.00 67.31 112 PRO A C 1
ATOM 738 O O . PRO A 1 112 ? -42.002 11.719 17.115 1.00 69.14 112 PRO A O 1
ATOM 742 N N . LEU A 1 113 ? -41.589 9.832 15.936 1.00 67.10 113 LEU A N 1
ATOM 743 C CA . LEU A 1 113 ? -40.908 10.519 14.837 1.00 68.92 113 LEU A CA 1
ATOM 744 C C . LEU A 1 113 ? -41.719 10.306 13.558 1.00 71.41 113 LEU A C 1
ATOM 745 O O . LEU A 1 113 ? -41.591 9.271 12.896 1.00 70.50 113 LEU A O 1
ATOM 750 N N . GLU A 1 114 ? -42.521 11.310 13.195 1.00 74.65 114 GLU A N 1
ATOM 751 C CA . GLU A 1 114 ? -43.670 11.134 12.319 1.00 77.32 114 GLU A CA 1
ATOM 752 C C . GLU A 1 114 ? -43.521 11.799 10.960 1.00 80.51 114 GLU A C 1
ATOM 753 O O . GLU A 1 114 ? -44.362 11.570 10.081 1.00 82.85 114 GLU A O 1
ATOM 759 N N . THR A 1 115 ? 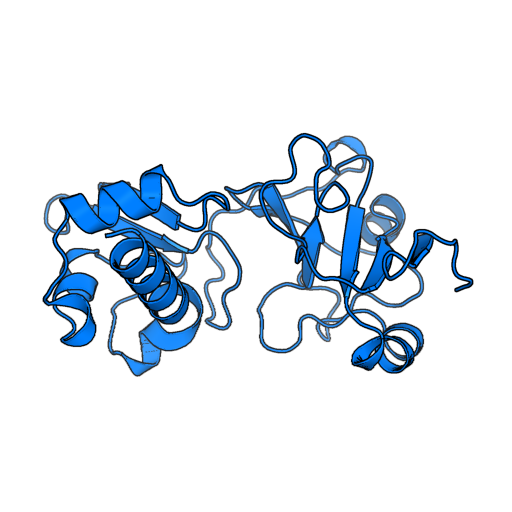-42.477 12.593 10.758 1.00 80.88 115 THR A N 1
ATOM 760 C CA . THR A 1 115 ? -42.164 13.277 9.516 1.00 83.94 115 THR A CA 1
ATOM 761 C C . THR A 1 115 ? -40.720 12.988 9.110 1.00 82.25 115 THR A C 1
ATOM 762 O O . THR A 1 115 ? -39.917 12.567 9.941 1.00 79.04 115 THR A O 1
ATOM 766 N N . PRO A 1 116 ? -40.380 13.172 7.834 1.00 84.50 116 PRO A N 1
ATOM 767 C CA . PRO A 1 116 ? -38.954 13.096 7.454 1.00 83.45 116 PRO A CA 1
ATOM 768 C C . PRO A 1 116 ? -38.063 14.034 8.261 1.00 83.08 116 PRO A C 1
ATOM 769 O O . PRO A 1 116 ? -36.895 13.706 8.526 1.00 80.87 116 PRO A O 1
ATOM 773 N N . GLN A 1 117 ? -38.598 15.192 8.660 1.00 85.41 117 GLN A N 1
ATOM 774 C CA . GLN A 1 117 ? -37.814 16.210 9.356 1.00 85.74 117 GLN A CA 1
ATOM 775 C C . GLN A 1 117 ? -37.354 15.717 10.720 1.00 81.87 117 GLN A C 1
ATOM 776 O O . GLN A 1 117 ? -36.246 16.040 11.165 1.00 81.00 117 GLN A O 1
ATOM 782 N N . ALA A 1 118 ? -38.195 14.930 11.397 1.00 79.74 118 ALA A N 1
ATOM 783 C CA . ALA A 1 118 ? -37.893 14.421 12.726 1.00 76.26 118 ALA A CA 1
ATOM 784 C C . ALA A 1 118 ? -36.948 13.227 12.708 1.00 73.04 118 ALA A C 1
ATOM 785 O O . ALA A 1 118 ? -36.417 12.849 13.765 1.00 70.30 118 ALA A O 1
ATOM 787 N N . LEU A 1 119 ? -36.746 12.604 11.543 1.00 74.25 119 LEU A N 1
ATOM 788 C CA . LEU A 1 119 ? -35.791 11.510 11.494 1.00 71.47 119 LEU A CA 1
ATOM 789 C C . LEU A 1 119 ? -34.370 12.065 11.502 1.00 71.60 119 LEU A C 1
ATOM 790 O O . LEU A 1 119 ? -34.127 13.175 11.020 1.00 74.47 119 LEU A O 1
ATOM 795 N N . PRO A 1 120 ? -33.416 11.316 12.045 1.00 71.24 120 PRO A N 1
ATOM 796 C CA . PRO A 1 120 ? -32.009 11.671 11.838 1.00 71.63 120 PRO A CA 1
ATOM 797 C C . PRO A 1 120 ? -31.634 11.503 10.370 1.00 73.42 120 PRO A C 1
ATOM 798 O O . PRO A 1 120 ? -32.186 10.655 9.667 1.00 73.10 120 PRO A O 1
ATOM 802 N N . LEU A 1 121 ? -30.686 12.326 9.905 1.00 72.46 121 LEU A N 1
ATOM 803 C CA . LEU A 1 121 ? -30.253 12.234 8.511 1.00 74.45 121 LEU A CA 1
ATOM 804 C C . LEU A 1 121 ? -29.731 10.843 8.174 1.00 72.08 121 LEU A C 1
ATOM 805 O O . LEU A 1 121 ? -29.945 10.341 7.063 1.00 73.01 121 LEU A O 1
ATOM 810 N N . THR A 1 122 ? -29.041 10.207 9.111 1.00 72.17 122 THR A N 1
ATOM 811 C CA . THR A 1 122 ? -28.525 8.856 8.937 1.00 69.86 122 THR A CA 1
ATOM 812 C C . THR A 1 122 ? -29.267 7.922 9.887 1.00 66.84 122 THR A C 1
ATOM 813 O O . THR A 1 122 ? -29.373 8.203 11.080 1.00 65.58 122 THR A O 1
ATOM 817 N N . LEU A 1 123 ? -29.771 6.816 9.351 1.00 67.44 123 LEU A N 1
ATOM 818 C CA . LEU A 1 123 ? -30.534 5.823 10.097 1.00 64.95 123 LEU A CA 1
ATOM 819 C C . LEU A 1 123 ? -29.973 4.461 9.715 1.00 63.45 123 LEU A C 1
ATOM 820 O O . LEU A 1 123 ? -30.153 4.010 8.577 1.00 64.56 123 LEU A O 1
ATOM 825 N N . VAL A 1 124 ? -29.280 3.809 10.646 1.00 59.95 124 VAL A N 1
ATOM 826 C CA . VAL A 1 124 ? -28.435 2.670 10.312 1.00 60.64 124 VAL A CA 1
ATOM 827 C C . VAL A 1 124 ? -28.592 1.583 11.370 1.00 59.46 124 VAL A C 1
ATOM 828 O O . VAL A 1 124 ? -28.689 1.871 12.568 1.00 58.15 124 VAL A O 1
ATOM 832 N N . HIS A 1 125 ? -28.609 0.325 10.925 1.00 57.10 125 HIS A N 1
ATOM 833 C CA . HIS A 1 125 ? -28.615 -0.822 11.823 1.00 56.06 125 HIS A CA 1
ATOM 834 C C . HIS A 1 125 ? -27.310 -1.587 11.657 1.00 57.90 125 HIS A C 1
ATOM 835 O O . HIS A 1 125 ? -26.979 -2.020 10.545 1.00 59.60 125 HIS A O 1
ATOM 842 N N . GLY A 1 126 ? -26.587 -1.778 12.756 1.00 54.17 126 GLY A N 1
ATOM 843 C CA . GLY A 1 126 ? -25.357 -2.549 12.745 1.00 56.13 126 GLY A CA 1
ATOM 844 C C . GLY A 1 126 ? -25.637 -3.996 13.117 1.00 54.35 126 GLY A C 1
ATOM 845 O O . GLY A 1 126 ? -26.413 -4.278 14.037 1.00 51.98 126 GLY A O 1
ATOM 846 N N . THR A 1 127 ? -24.988 -4.907 12.402 1.00 54.63 127 THR A N 1
ATOM 847 C CA . THR A 1 127 ? -25.228 -6.323 12.602 1.00 52.89 127 THR A CA 1
ATOM 848 C C . THR A 1 127 ? -24.000 -7.095 12.129 1.00 54.73 127 THR A C 1
ATOM 849 O O . THR A 1 127 ? -22.917 -6.518 11.973 1.00 57.67 127 THR A O 1
ATOM 853 N N . PHE A 1 128 ? -24.164 -8.396 11.912 1.00 53.24 128 PHE A N 1
ATOM 854 C CA . PHE A 1 128 ? -23.044 -9.316 11.782 1.00 54.07 128 PHE A CA 1
ATOM 855 C C . PHE A 1 128 ? -23.232 -10.230 10.580 1.00 54.15 128 PHE A C 1
ATOM 856 O O . PHE A 1 128 ? -24.354 -10.463 10.119 1.00 53.23 128 PHE A O 1
AT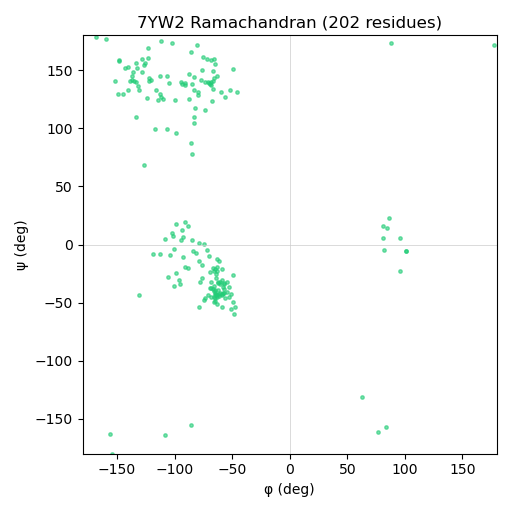OM 864 N N . TRP A 1 129 ? -22.110 -10.745 10.068 1.00 52.63 129 TRP A N 1
ATOM 865 C CA . TRP A 1 129 ? -22.177 -11.618 8.907 1.00 52.80 129 TRP A CA 1
ATOM 866 C C . TRP A 1 129 ? -23.076 -12.815 9.169 1.00 50.40 129 TRP A C 1
ATOM 867 O O . TRP A 1 129 ? -23.776 -13.264 8.256 1.00 50.65 129 TRP A O 1
ATOM 878 N N . LYS A 1 130 ? -23.104 -13.318 10.417 1.00 53.84 130 LYS A N 1
ATOM 879 C CA . LYS A 1 130 ? -23.889 -14.513 10.722 1.00 52.37 130 LYS A CA 1
ATOM 880 C C . LYS A 1 130 ? -25.359 -14.335 10.356 1.00 52.68 130 LYS A C 1
ATOM 881 O O . LYS A 1 130 ? -26.022 -15.307 9.979 1.00 53.01 130 LYS A O 1
ATOM 887 N N . HIS A 1 131 ? -25.890 -13.116 10.477 1.00 52.89 131 HIS A N 1
ATOM 888 C CA . HIS A 1 131 ? -27.298 -12.828 10.227 1.00 53.41 131 HIS A CA 1
ATOM 889 C C . HIS A 1 131 ? -27.541 -12.213 8.856 1.00 55.08 131 HIS A C 1
ATOM 890 O O . HIS A 1 131 ? -28.700 -11.951 8.499 1.00 55.91 131 HIS A O 1
ATOM 897 N N . TRP A 1 132 ? -26.476 -11.940 8.099 1.00 53.78 132 TRP A N 1
ATOM 898 C CA . TRP A 1 132 ? -26.626 -11.109 6.907 1.00 55.59 132 TRP A CA 1
ATOM 899 C C . TRP A 1 132 ? -27.492 -11.800 5.859 1.00 56.69 132 TRP A C 1
ATOM 900 O O . TRP A 1 132 ? -28.452 -11.172 5.385 1.00 57.62 132 TRP A O 1
ATOM 911 N N . PRO A 1 133 ? -27.257 -13.075 5.490 1.00 55.58 133 PRO A N 1
ATOM 912 C CA . PRO A 1 133 ? -28.183 -13.724 4.537 1.00 57.05 133 PRO A CA 1
ATOM 913 C C . PRO A 1 133 ? -29.644 -13.694 4.965 1.00 57.56 133 PRO A C 1
ATOM 914 O O . PRO A 1 133 ? -30.515 -13.456 4.117 1.00 59.35 133 PRO A O 1
ATOM 918 N N . SER A 1 134 ? -29.942 -13.922 6.250 1.00 57.45 134 SER A N 1
ATOM 919 C CA . SER A 1 134 ? -31.335 -13.928 6.700 1.00 58.47 134 SER A CA 1
ATOM 920 C C . SER A 1 134 ? -31.944 -12.528 6.652 1.00 58.65 134 SER A C 1
ATOM 921 O O . SER A 1 134 ? -33.128 -12.366 6.328 1.00 60.46 134 SER A O 1
ATOM 924 N N . ILE A 1 135 ? -31.156 -11.507 6.982 1.00 57.96 135 ILE A N 1
ATOM 925 C CA . ILE A 1 135 ? -31.643 -10.136 6.914 1.00 57.90 135 ILE A CA 1
ATOM 926 C C . ILE A 1 135 ? -31.938 -9.734 5.465 1.00 59.88 135 ILE A C 1
ATOM 927 O O . ILE A 1 135 ? -32.997 -9.163 5.174 1.00 60.79 135 ILE A O 1
ATOM 932 N N . LEU A 1 136 ? -31.028 -10.052 4.528 1.00 59.06 136 LEU A N 1
ATOM 933 C CA . LEU A 1 136 ? -31.276 -9.745 3.115 1.00 61.23 136 LEU A CA 1
ATOM 934 C C . LEU A 1 136 ? -32.517 -10.451 2.612 1.00 63.08 136 LEU A C 1
ATOM 935 O O . LEU A 1 136 ? -33.228 -9.928 1.746 1.00 64.84 136 LEU A O 1
ATOM 940 N N . LEU A 1 137 ? -32.792 -11.638 3.143 1.00 60.84 137 LEU A N 1
ATOM 941 C CA . LEU A 1 137 ? -33.930 -12.412 2.678 1.00 63.12 137 LEU A CA 1
ATOM 942 C C . LEU A 1 137 ? -35.234 -11.890 3.269 1.00 64.04 137 LEU A C 1
ATOM 943 O O . LEU A 1 137 ? -36.168 -11.571 2.530 1.00 66.18 137 LEU A O 1
ATOM 948 N N . LYS A 1 138 ? -35.313 -11.766 4.596 1.00 65.60 138 LYS A N 1
ATOM 949 C CA . LYS A 1 138 ? -36.583 -11.472 5.252 1.00 66.64 138 LYS A CA 1
ATOM 950 C C . LYS A 1 138 ? -36.718 -10.029 5.725 1.00 64.65 138 LYS A C 1
ATOM 951 O O . LYS A 1 138 ? -37.813 -9.634 6.146 1.00 65.31 138 LYS A O 1
ATOM 957 N N . GLY A 1 139 ? -35.651 -9.237 5.674 1.00 64.77 139 GLY A N 1
ATOM 958 C CA . GLY A 1 139 ? -35.637 -7.943 6.326 1.00 62.52 139 GLY A CA 1
ATOM 959 C C . GLY A 1 139 ? -35.171 -8.033 7.776 1.00 60.39 139 GLY A C 1
ATOM 960 O O . GLY A 1 139 ? -34.937 -9.110 8.334 1.00 60.59 139 GLY A O 1
ATOM 961 N N . LEU A 1 140 ? -35.009 -6.862 8.382 1.00 60.31 140 LEU A N 1
ATOM 962 C CA . LEU A 1 140 ? -34.688 -6.776 9.795 1.00 58.46 140 LEU A CA 1
ATOM 963 C C . LEU A 1 140 ? -35.885 -7.207 10.625 1.00 59.24 140 LEU A C 1
ATOM 964 O O . LEU A 1 140 ? -37.025 -6.858 10.312 1.00 60.40 140 LEU A O 1
ATOM 969 N N . SER A 1 141 ? -35.631 -7.971 11.685 1.00 56.29 141 SER A N 1
ATOM 970 C CA . SER A 1 141 ? -36.679 -8.444 12.580 1.00 57.55 141 SER A CA 1
ATOM 971 C C . SER A 1 141 ? -36.411 -7.934 13.990 1.00 55.54 141 SER A C 1
ATOM 972 O O . SER A 1 141 ? -35.259 -7.886 14.431 1.00 53.63 141 SER A O 1
ATOM 975 N N . ARG A 1 142 ? -37.474 -7.556 14.703 1.00 56.64 142 ARG A N 1
ATOM 976 C CA . ARG A 1 142 ? -37.297 -7.156 16.097 1.00 55.14 142 ARG A CA 1
ATOM 977 C C . ARG A 1 142 ? -36.774 -8.293 16.968 1.00 55.40 142 ARG A C 1
ATOM 978 O O . ARG A 1 142 ? -36.208 -8.029 18.036 1.00 53.73 142 ARG A O 1
ATOM 986 N N . GLN A 1 143 ? -36.919 -9.541 16.523 1.00 56.54 143 GLN A N 1
ATOM 987 C CA . GLN A 1 143 ? -36.341 -10.715 17.184 1.00 56.74 143 GLN A CA 1
ATOM 988 C C . GLN A 1 143 ? -36.966 -10.816 18.572 1.00 57.55 143 GLN A C 1
ATOM 989 O O . GLN A 1 143 ? -38.199 -10.742 18.682 1.00 59.91 143 GLN A O 1
ATOM 995 N N . GLY A 1 144 ? -36.182 -10.987 19.640 1.00 56.21 144 GLY A N 1
ATOM 996 C CA . GLY A 1 144 ? -36.809 -11.193 20.939 1.00 57.27 144 GLY A CA 1
ATOM 997 C C . GLY A 1 144 ? -37.310 -9.932 21.602 1.00 56.64 144 GLY A C 1
ATOM 998 O O . GLY A 1 144 ? -37.832 -10.009 22.719 1.00 57.68 144 GLY A O 1
ATOM 999 N N . ARG A 1 145 ? -37.163 -8.782 20.960 1.00 56.06 145 ARG A N 1
ATOM 1000 C CA . ARG A 1 145 ? -37.428 -7.513 21.613 1.00 54.82 145 ARG A CA 1
ATOM 1001 C C . ARG A 1 145 ? -38.653 -6.857 21.016 1.00 56.16 145 ARG A C 1
ATOM 1002 O O . ARG A 1 145 ? -39.233 -7.311 20.029 1.00 57.90 145 ARG A O 1
ATOM 1010 N N . THR A 1 146 ? -39.016 -5.747 21.629 1.00 55.64 146 THR A N 1
ATOM 1011 C CA . THR A 1 146 ? -40.194 -5.020 21.215 1.00 56.46 146 THR A CA 1
ATOM 1012 C C . THR A 1 146 ? -39.908 -4.211 19.951 1.00 54.93 146 THR A C 1
ATOM 1013 O O . THR A 1 146 ? -40.785 -4.077 19.086 1.00 56.06 146 THR A O 1
ATOM 1017 N N . HIS A 1 147 ? -38.668 -3.738 19.787 1.00 56.63 147 HIS A N 1
ATOM 1018 C CA . HIS A 1 147 ? -38.302 -2.842 18.699 1.00 55.40 147 HIS A CA 1
ATOM 1019 C C . HIS A 1 147 ? -37.011 -3.272 18.025 1.00 54.67 147 HIS A C 1
ATOM 1020 O O . HIS A 1 147 ? -36.057 -3.683 18.697 1.00 53.82 147 HIS A O 1
ATOM 1027 N N . ILE A 1 148 ? -37.003 -3.163 16.686 1.00 53.85 148 ILE A N 1
ATOM 1028 C CA . ILE A 1 148 ? -35.756 -3.071 15.936 1.00 53.13 148 ILE A CA 1
ATOM 1029 C C . ILE A 1 148 ? -34.980 -1.845 16.407 1.00 51.60 148 ILE A C 1
ATOM 1030 O O . ILE A 1 148 ? -35.529 -0.740 16.504 1.00 51.23 148 ILE A O 1
ATOM 1035 N N . HIS A 1 149 ? -33.696 -2.031 16.704 1.00 51.20 149 HIS A N 1
ATOM 1036 C CA . HIS A 1 149 ? -32.858 -0.947 17.211 1.00 50.40 149 HIS A CA 1
ATOM 1037 C C . HIS A 1 149 ? -32.008 -0.354 16.089 1.00 51.16 149 HIS A C 1
ATOM 1038 O O . HIS A 1 149 ? -31.242 -1.075 15.437 1.00 52.04 149 HIS A O 1
ATOM 1045 N N . LEU A 1 150 ? -32.130 0.965 15.896 1.00 53.53 150 LEU A N 1
ATOM 1046 C CA . LEU A 1 150 ? -31.398 1.718 14.884 1.00 54.64 150 LEU A CA 1
ATOM 1047 C C . LEU A 1 150 ? -30.687 2.895 15.542 1.00 54.61 150 LEU A C 1
ATOM 1048 O O . LEU A 1 150 ? -31.109 3.380 16.596 1.00 53.82 150 LEU A O 1
ATOM 1053 N N . ALA A 1 151 ? -29.599 3.349 14.924 1.00 56.43 151 ALA A N 1
ATOM 1054 C CA . ALA A 1 151 ? -28.821 4.460 15.452 1.00 56.83 151 ALA A CA 1
ATOM 1055 C C . ALA A 1 151 ? -28.732 5.571 14.416 1.00 58.79 151 ALA A C 1
ATOM 1056 O O . ALA A 1 151 ? -28.945 5.353 13.214 1.00 59.91 151 ALA A O 1
ATOM 1058 N N . SER A 1 152 ? -28.415 6.781 14.884 1.00 60.14 152 SER A N 1
ATOM 1059 C CA . SER A 1 152 ? -28.309 7.929 13.983 1.00 62.98 152 SER A CA 1
ATOM 1060 C C . SER A 1 152 ? -26.914 8.089 13.392 1.00 64.12 152 SER A C 1
ATOM 1061 O O . SER A 1 152 ? -26.591 9.161 12.873 1.00 66.67 152 SER A O 1
ATOM 1064 N N . GLY A 1 153 ? -26.083 7.059 13.475 1.00 62.46 153 GLY A N 1
ATOM 1065 C CA . GLY A 1 153 ? -24.730 7.113 12.947 1.00 64.42 153 GLY A CA 1
ATOM 1066 C C . GLY A 1 153 ? -24.020 5.811 13.254 1.00 66.12 153 GLY A C 1
ATOM 1067 O O . GLY A 1 153 ? -24.528 4.951 13.981 1.00 65.03 153 GLY A O 1
ATOM 1068 N N . LEU A 1 154 ? -22.833 5.673 12.671 1.00 65.98 154 LEU A N 1
ATOM 1069 C CA . LEU A 1 154 ? -21.965 4.539 12.947 1.00 68.31 154 LEU A CA 1
ATOM 1070 C C . LEU A 1 154 ? -21.309 4.705 14.313 1.00 68.78 154 LEU A C 1
ATOM 1071 O O . LEU A 1 154 ? -21.277 5.812 14.857 1.00 67.71 154 LEU A O 1
ATOM 1076 N N . PRO A 1 155 ? -20.786 3.624 14.896 1.00 67.48 155 PRO A N 1
ATOM 1077 C CA . PRO A 1 155 ? -20.043 3.764 16.156 1.00 68.50 155 PRO A CA 1
ATOM 1078 C C . PRO A 1 155 ? -18.968 4.836 16.032 1.00 70.02 155 PRO A C 1
ATOM 1079 O O . PRO A 1 155 ? -18.240 4.908 15.032 1.00 71.77 155 PRO A O 1
ATOM 1083 N N . GLY A 1 156 ? -18.906 5.710 17.035 1.00 75.33 156 GLY A N 1
ATOM 1084 C CA . GLY A 1 156 ? -17.968 6.806 17.056 1.00 76.22 156 GLY A CA 1
ATOM 1085 C C . GLY A 1 156 ? -18.509 8.129 16.546 1.00 73.94 156 GLY A C 1
ATOM 1086 O O . GLY A 1 156 ? -17.957 9.178 16.901 1.00 73.83 156 GLY A O 1
ATOM 1087 N N . ASP A 1 157 ? -19.557 8.120 15.716 1.00 77.46 157 ASP A N 1
ATOM 1088 C CA . ASP A 1 157 ? -20.056 9.361 15.120 1.00 75.64 157 ASP A CA 1
ATOM 1089 C C . ASP A 1 157 ? -20.626 10.294 16.193 1.00 73.61 157 ASP A C 1
ATOM 1090 O O . ASP A 1 157 ? -20.960 9.856 17.299 1.00 72.67 157 ASP A O 1
ATOM 1095 N N . PRO A 1 158 ? -20.740 11.592 15.891 1.00 74.34 158 PRO A N 1
ATOM 1096 C CA . PRO A 1 158 ? -21.196 12.550 16.913 1.00 74.76 158 PRO A CA 1
ATOM 1097 C C . PRO A 1 158 ? -22.648 12.314 17.320 1.00 72.84 158 PRO A C 1
ATOM 1098 O O . PRO A 1 158 ? -23.533 12.155 16.473 1.00 72.98 158 PRO A O 1
ATOM 1102 N N . GLY A 1 159 ? -22.889 12.312 18.630 1.00 72.06 159 GLY A N 1
ATOM 1103 C CA . GLY A 1 159 ? -24.233 12.160 19.139 1.00 70.52 159 GLY A CA 1
ATOM 1104 C C . GLY A 1 159 ? -24.743 10.736 19.194 1.00 67.56 159 GLY A C 1
ATOM 1105 O O . GLY A 1 159 ? -25.922 10.527 19.509 1.00 66.43 159 GLY A O 1
ATOM 1106 N N . VAL A 1 160 ? -23.909 9.749 18.885 1.00 64.56 160 VAL A N 1
ATOM 1107 C CA . VAL A 1 160 ? -24.309 8.350 18.930 1.00 63.68 160 VAL A CA 1
ATOM 1108 C C . VAL A 1 160 ? -23.805 7.787 20.249 1.00 64.19 160 VAL A C 1
ATOM 1109 O O . VAL A 1 160 ? -22.651 7.354 20.350 1.00 66.63 160 VAL A O 1
ATOM 1113 N N . ILE A 1 161 ? -24.672 7.761 21.257 1.00 60.45 161 ILE A N 1
ATOM 1114 C CA . ILE A 1 161 ? -24.294 7.149 22.525 1.00 60.78 161 ILE A CA 1
ATOM 1115 C C . ILE A 1 161 ? -24.831 5.727 22.655 1.00 60.01 161 ILE A C 1
ATOM 1116 O O . ILE A 1 161 ? -24.242 4.926 23.397 1.00 61.08 161 ILE A O 1
ATOM 1121 N N . SER A 1 162 ? -25.913 5.381 21.956 1.00 56.34 162 SER A N 1
ATOM 1122 C CA . SER A 1 162 ? -26.354 3.991 21.934 1.00 55.54 162 SER A CA 1
ATOM 1123 C C . SER A 1 162 ? -27.135 3.729 20.650 1.00 55.00 162 SER A C 1
ATOM 1124 O O . SER A 1 162 ? -27.295 4.618 19.805 1.00 55.32 162 SER A O 1
ATOM 1127 N N . GLY A 1 163 ? -27.603 2.481 20.500 1.00 52.56 163 GLY A N 1
ATOM 1128 C CA . GLY A 1 163 ? -28.385 2.075 19.349 1.00 52.17 163 GLY A CA 1
ATOM 1129 C C . GLY A 1 163 ? -27.635 1.296 18.280 1.00 53.87 163 GLY A C 1
ATOM 1130 O O . GLY A 1 163 ? -28.268 0.826 17.323 1.00 53.66 163 GLY A O 1
ATOM 1131 N N . ILE A 1 164 ? -26.320 1.139 18.408 1.00 52.02 164 ILE A N 1
ATOM 1132 C CA . ILE A 1 164 ? -25.549 0.328 17.474 1.00 54.06 164 ILE A CA 1
ATOM 1133 C C . ILE A 1 164 ? -24.377 -0.285 18.229 1.00 55.88 164 ILE A C 1
ATOM 1134 O O . ILE A 1 164 ? -23.647 0.411 18.938 1.00 57.43 164 ILE A O 1
ATOM 1139 N N . ARG A 1 165 ? -24.207 -1.587 18.094 1.00 53.41 165 ARG A N 1
ATOM 1140 C CA . ARG A 1 165 ? -23.130 -2.256 18.796 1.00 55.27 165 ARG A CA 1
ATOM 1141 C C . ARG A 1 165 ? -21.776 -1.844 18.220 1.00 60.16 165 ARG A C 1
ATOM 1142 O O . ARG A 1 165 ? -21.617 -1.739 16.999 1.00 61.75 165 ARG A O 1
ATOM 1150 N N . PRO A 1 166 ? -20.782 -1.594 19.073 1.00 56.31 166 PRO A N 1
ATOM 1151 C CA . PRO A 1 166 ? -19.479 -1.144 18.564 1.00 61.78 166 PRO A CA 1
ATOM 1152 C C . PRO A 1 166 ? -18.735 -2.178 17.729 1.00 64.89 166 PRO A C 1
ATOM 1153 O O . PRO A 1 166 ? -17.875 -1.782 16.935 1.00 68.59 166 PRO A O 1
ATOM 1157 N N . ASN A 1 167 ? -19.017 -3.477 17.875 1.00 64.19 167 ASN A N 1
ATOM 1158 C CA . ASN A 1 167 ? -18.238 -4.511 17.206 1.00 65.68 167 ASN A CA 1
ATOM 1159 C C . ASN A 1 167 ? -18.906 -5.022 15.928 1.00 63.29 167 ASN A C 1
ATOM 1160 O O . ASN A 1 167 ? -18.552 -6.098 15.442 1.00 62.59 167 ASN A O 1
ATOM 1165 N N . CYS A 1 168 ? -19.856 -4.273 15.380 1.00 64.63 168 CYS A N 1
ATOM 1166 C CA . CYS A 1 168 ? -20.599 -4.738 14.221 1.00 62.47 168 CYS A CA 1
ATOM 1167 C C . CYS A 1 168 ? -19.673 -4.920 13.022 1.00 66.27 168 CYS A C 1
ATOM 1168 O O . CYS A 1 168 ? -18.705 -4.184 12.835 1.00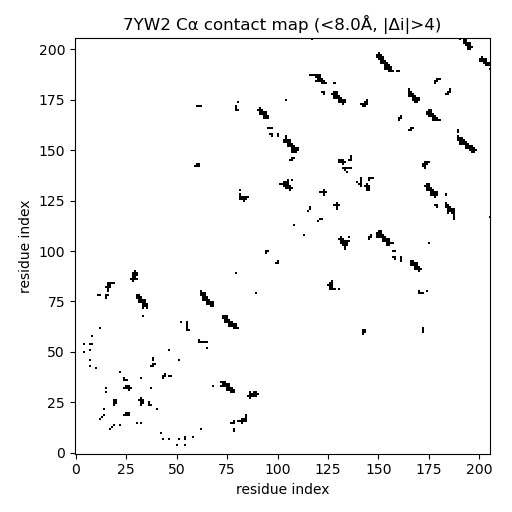 70.85 168 CYS A O 1
ATOM 1171 N N . GLU A 1 169 ? -19.980 -5.925 12.212 1.00 62.51 169 GLU A N 1
ATOM 1172 C CA . GLU A 1 169 ? -19.240 -6.187 10.987 1.00 65.11 169 GLU A CA 1
ATOM 1173 C C . GLU A 1 169 ? -19.890 -5.585 9.753 1.00 65.85 169 GLU A C 1
ATOM 1174 O O . GLU A 1 169 ? -19.183 -5.239 8.805 1.00 68.84 169 GLU A O 1
ATOM 1180 N N . VAL A 1 170 ? -21.214 -5.461 9.737 1.00 64.79 170 VAL A N 1
ATOM 1181 C CA . VAL A 1 170 ? -21.932 -4.858 8.624 1.00 65.15 170 VAL A CA 1
ATOM 1182 C C . VAL A 1 170 ? -22.943 -3.865 9.163 1.00 63.07 170 VAL A C 1
ATOM 1183 O O . VAL A 1 170 ? -23.444 -4.001 10.285 1.00 60.12 170 VAL A O 1
ATOM 1187 N N . ALA A 1 171 ? -23.245 -2.860 8.348 1.00 64.79 171 ALA A N 1
ATOM 1188 C CA . ALA A 1 171 ? -24.283 -1.883 8.651 1.00 62.20 171 ALA A CA 1
ATOM 1189 C C . ALA A 1 171 ? -25.189 -1.743 7.435 1.00 61.72 171 ALA A C 1
ATOM 1190 O O . ALA A 1 171 ? -24.698 -1.632 6.305 1.00 64.20 171 ALA A O 1
ATOM 1192 N N . VAL A 1 172 ? -26.503 -1.771 7.664 1.00 64.76 172 VAL A N 1
ATOM 1193 C CA . VAL A 1 172 ? -27.483 -1.509 6.621 1.00 64.49 172 VAL A CA 1
ATOM 1194 C C . VAL A 1 172 ? -28.164 -0.186 6.946 1.00 62.95 172 VAL A C 1
ATOM 1195 O O . VAL A 1 172 ? -28.645 0.018 8.067 1.00 60.93 172 VAL A O 1
ATOM 1199 N N . PHE A 1 173 ? -28.174 0.723 5.976 1.00 67.05 173 PHE A N 1
ATOM 1200 C CA . PHE A 1 173 ? -28.798 2.027 6.143 1.00 66.18 173 PHE A CA 1
ATOM 1201 C C . PHE A 1 173 ? -30.243 1.960 5.687 1.00 66.13 173 PHE A C 1
ATOM 1202 O O . PHE A 1 173 ? -30.557 1.353 4.659 1.00 67.18 173 PHE A O 1
ATOM 1210 N N . ILE A 1 174 ? -31.103 2.609 6.444 1.00 67.22 174 ILE A N 1
ATOM 1211 C CA . ILE A 1 174 ? -32.547 2.515 6.291 1.00 67.98 174 ILE A CA 1
ATOM 1212 C C . ILE A 1 174 ? -33.059 3.789 5.629 1.00 71.09 174 ILE A C 1
ATOM 1213 O O . ILE A 1 174 ? -32.590 4.898 5.924 1.00 71.93 174 ILE A O 1
ATOM 1218 N N . ASP A 1 175 ? -34.000 3.627 4.704 1.00 69.16 175 ASP A N 1
ATOM 1219 C CA . ASP A 1 175 ? -34.666 4.764 4.078 1.00 72.43 175 ASP A CA 1
ATOM 1220 C C . ASP A 1 175 ? -35.817 5.148 4.988 1.00 72.30 175 ASP A C 1
ATOM 1221 O O . ASP A 1 175 ? -36.946 4.680 4.830 1.00 72.93 175 ASP A O 1
ATOM 1226 N N . GLY A 1 176 ? -35.516 5.999 5.964 1.00 72.55 176 GLY A N 1
ATOM 1227 C CA . GLY A 1 176 ? -36.501 6.470 6.899 1.00 72.50 176 GLY A CA 1
ATOM 1228 C C . GLY A 1 176 ? -37.785 6.974 6.265 1.00 75.64 176 GLY A C 1
ATOM 1229 O O . GLY A 1 176 ? -38.874 6.458 6.539 1.00 75.51 176 GLY A O 1
ATOM 1230 N N . PRO A 1 177 ? -37.689 7.995 5.403 1.00 76.29 177 PRO A N 1
ATOM 1231 C CA . PRO A 1 177 ? -38.916 8.560 4.803 1.00 79.69 177 PRO A CA 1
ATOM 1232 C C . PRO A 1 177 ? -39.758 7.555 4.018 1.00 80.47 177 PRO A C 1
ATOM 1233 O O . PRO A 1 177 ? -40.992 7.570 4.134 1.00 81.85 177 PRO A O 1
ATOM 1237 N N . LEU A 1 178 ? -39.127 6.697 3.210 1.00 79.87 178 LEU A N 1
ATOM 1238 C CA . LEU A 1 178 ? -39.846 5.618 2.528 1.00 80.39 178 LEU A CA 1
ATOM 1239 C C . LEU A 1 178 ? -40.689 4.809 3.509 1.00 78.38 178 LEU A C 1
ATOM 1240 O O . LEU A 1 178 ? -41.900 4.635 3.320 1.00 80.21 178 LEU A O 1
ATOM 1245 N N . ALA A 1 179 ? -40.048 4.277 4.554 1.00 76.87 179 ALA A N 1
ATOM 1246 C CA . ALA A 1 179 ? -40.775 3.457 5.511 1.00 74.99 179 ALA A CA 1
ATOM 1247 C C . ALA A 1 179 ? -41.887 4.251 6.181 1.00 76.39 179 ALA A C 1
ATOM 1248 O O . ALA A 1 179 ? -42.950 3.698 6.485 1.00 76.72 179 ALA A O 1
ATOM 1250 N N . LEU A 1 180 ? -41.668 5.547 6.407 1.00 75.88 180 LEU A N 1
ATOM 1251 C CA . LEU A 1 180 ? -42.715 6.373 6.997 1.00 77.56 180 LEU A CA 1
ATOM 1252 C C . LEU A 1 180 ? -43.941 6.418 6.098 1.00 81.16 180 LEU A C 1
ATOM 1253 O O . LEU A 1 180 ? -45.075 6.288 6.576 1.00 81.98 180 LEU A O 1
ATOM 1258 N N . THR A 1 181 ? -43.728 6.604 4.788 1.00 83.09 181 THR A N 1
ATOM 1259 C CA . THR A 1 181 ? -44.840 6.674 3.843 1.00 86.89 181 THR A CA 1
ATOM 1260 C C . THR A 1 181 ? -45.649 5.388 3.847 1.00 86.41 181 THR A C 1
ATOM 1261 O O . THR A 1 181 ? -46.886 5.417 3.787 1.00 88.89 181 THR A O 1
ATOM 1265 N N . ASP A 1 182 ? -44.962 4.249 3.899 1.00 84.47 182 ASP A N 1
ATOM 1266 C CA . ASP A 1 182 ? -45.568 2.930 3.903 1.00 83.86 182 ASP A CA 1
ATOM 1267 C C . ASP A 1 182 ? -46.212 2.588 5.234 1.00 82.15 182 ASP A C 1
ATOM 1268 O O . ASP A 1 182 ? -46.749 1.485 5.381 1.00 81.69 182 ASP A O 1
ATOM 1273 N N . GLY A 1 183 ? -46.159 3.487 6.208 1.00 81.13 183 GLY A N 1
ATOM 1274 C CA . GLY A 1 183 ? -46.850 3.298 7.460 1.00 79.99 183 GLY A CA 1
ATOM 1275 C C . GLY A 1 183 ? -46.002 2.822 8.623 1.00 75.87 183 GLY A C 1
ATOM 1276 O O . GLY A 1 183 ? -46.528 2.729 9.737 1.00 74.92 183 GLY A O 1
ATOM 1277 N N . ILE A 1 184 ? -44.724 2.507 8.412 1.00 76.00 184 ILE A N 1
ATOM 1278 C CA . ILE A 1 184 ? -43.867 2.046 9.509 1.00 72.29 184 ILE A CA 1
ATOM 1279 C C . ILE A 1 184 ? -43.615 3.176 10.504 1.00 71.59 184 ILE A C 1
ATOM 1280 O O . ILE A 1 184 ? -43.078 4.226 10.122 1.00 72.62 184 ILE A O 1
ATOM 1285 N N . PRO A 1 185 ? -43.940 2.998 11.785 1.00 69.50 185 PRO A N 1
ATOM 1286 C CA . PRO A 1 185 ? -43.707 4.053 12.774 1.00 68.90 185 PRO A CA 1
ATOM 1287 C C . PRO A 1 185 ? -42.312 3.983 13.375 1.00 65.90 185 PRO A C 1
ATOM 1288 O O . PRO A 1 185 ? -41.728 2.913 13.543 1.00 63.65 185 PRO A O 1
ATOM 1292 N N . PHE A 1 186 ? -41.769 5.153 13.697 1.00 65.79 186 PHE A N 1
ATOM 1293 C CA . PHE A 1 186 ? -40.478 5.220 14.355 1.00 63.33 186 PHE A CA 1
ATOM 1294 C C . PHE A 1 186 ? -40.582 6.033 15.643 1.00 62.85 186 PHE A C 1
ATOM 1295 O O . PHE A 1 186 ? -41.467 6.876 15.803 1.00 64.87 186 PHE A O 1
ATOM 1303 N N . PHE A 1 187 ? -39.652 5.775 16.563 1.00 62.11 187 PHE A N 1
ATOM 1304 C CA . PHE A 1 187 ? -39.618 6.455 17.852 1.00 61.44 187 PHE A CA 1
ATOM 1305 C C . PHE A 1 187 ? -38.176 6.698 18.263 1.00 59.85 187 PHE A C 1
ATOM 1306 O O . PHE A 1 187 ? -37.275 5.936 17.902 1.00 58.42 187 PHE A O 1
ATOM 1314 N N . CYS A 1 188 ? -37.968 7.755 19.037 1.00 61.96 188 CYS A N 1
ATOM 1315 C CA . CYS A 1 188 ? -36.670 8.069 19.614 1.00 60.72 188 CYS A CA 1
ATOM 1316 C C . CYS A 1 188 ? -36.749 7.829 21.116 1.00 58.91 188 CYS A C 1
ATOM 1317 O O . CYS A 1 188 ? -37.639 8.368 21.778 1.00 59.75 188 CYS A O 1
ATOM 1320 N N . SER A 1 189 ? -35.841 7.002 21.644 1.00 56.13 189 SER A N 1
ATOM 1321 C CA . SER A 1 189 ? -35.803 6.755 23.072 1.00 54.53 189 SER A CA 1
ATOM 1322 C C . SER A 1 189 ? -35.075 7.894 23.786 1.00 55.04 189 SER A C 1
ATOM 1323 O O . SER A 1 189 ? -34.459 8.763 23.162 1.00 56.49 189 SER A O 1
ATOM 1326 N N . ALA A 1 190 ? -35.129 7.867 25.122 1.00 51.80 190 ALA A N 1
ATOM 1327 C CA . ALA A 1 190 ? -34.503 8.932 25.896 1.00 52.43 190 ALA A CA 1
ATOM 1328 C C . ALA A 1 190 ? -32.992 8.986 25.676 1.00 52.05 190 ALA A C 1
ATOM 1329 O O . ALA A 1 190 ? -32.416 10.078 25.671 1.00 53.55 190 ALA A O 1
ATOM 1331 N N . ASN A 1 191 ? -32.333 7.843 25.461 1.00 50.85 191 ASN A N 1
ATOM 1332 C CA . ASN A 1 191 ? -30.906 7.825 25.141 1.00 50.76 191 ASN A CA 1
ATOM 1333 C C . ASN A 1 191 ? -30.628 7.866 23.631 1.00 51.87 191 ASN A C 1
ATOM 1334 O O . ASN A 1 191 ? -29.525 7.499 23.199 1.00 51.62 191 ASN A O 1
ATOM 1339 N N . GLY A 1 192 ? -31.598 8.293 22.823 1.00 53.77 192 GLY A N 1
ATOM 1340 C CA . GLY A 1 192 ? -31.331 8.586 21.425 1.00 55.37 192 GLY A CA 1
ATOM 1341 C C . GLY A 1 192 ? -31.384 7.409 20.483 1.00 54.49 192 GLY A C 1
ATOM 1342 O O . GLY A 1 192 ? -30.906 7.514 19.352 1.00 55.63 192 GLY A O 1
ATOM 1343 N N . VAL A 1 193 ? -31.935 6.280 20.905 1.00 54.29 193 VAL A N 1
ATOM 1344 C CA . VAL A 1 193 ? -32.074 5.126 20.023 1.00 53.76 193 VAL A CA 1
ATOM 1345 C C . VAL A 1 193 ? -33.339 5.307 19.191 1.00 55.19 193 VAL A C 1
ATOM 1346 O O . VAL A 1 193 ? -34.400 5.665 19.722 1.00 55.64 193 VAL A O 1
ATOM 1350 N N . ILE A 1 194 ? -33.228 5.086 17.885 1.00 55.07 194 ILE A N 1
ATOM 1351 C CA . ILE A 1 194 ? -34.394 5.083 17.001 1.00 56.61 194 ILE A CA 1
ATOM 1352 C C . ILE A 1 194 ? -34.975 3.671 16.978 1.00 55.34 194 ILE A C 1
ATOM 1353 O O . ILE A 1 194 ? -34.265 2.685 16.733 1.00 54.23 194 ILE A O 1
ATOM 1358 N N . LEU A 1 195 ? -36.260 3.572 17.286 1.00 55.75 195 LEU A N 1
ATOM 1359 C CA . LEU A 1 195 ? -36.930 2.299 17.485 1.00 54.87 195 LEU A CA 1
ATOM 1360 C C . LEU A 1 195 ? -38.087 2.198 16.516 1.00 56.80 195 LEU A C 1
ATOM 1361 O O . LEU A 1 195 ? -38.790 3.183 16.272 1.00 58.76 195 LEU A O 1
ATOM 1366 N N . THR A 1 196 ? -38.288 1.007 15.970 1.00 55.84 196 THR A N 1
ATOM 1367 C CA . THR A 1 196 ? -39.463 0.779 15.167 1.00 57.72 196 THR A CA 1
ATOM 1368 C C . THR A 1 196 ? -39.958 -0.624 15.498 1.00 57.26 196 THR A C 1
ATOM 1369 O O . THR A 1 196 ? -39.145 -1.575 15.583 1.00 56.61 196 THR A O 1
ATOM 1373 N N . PRO A 1 197 ? -41.262 -0.782 15.739 1.00 58.38 197 PRO A N 1
ATOM 1374 C CA . PRO A 1 197 ? -41.829 -2.124 15.902 1.00 59.58 197 PRO A CA 1
ATOM 1375 C C . PRO A 1 197 ? -41.898 -2.889 14.601 1.00 61.13 197 PRO A C 1
ATOM 1376 O O . PRO A 1 197 ? -42.273 -4.068 14.607 1.00 63.35 197 PRO A O 1
ATOM 1380 N N . GLY A 1 198 ? -41.540 -2.253 13.490 1.00 60.91 198 GLY A N 1
ATOM 1381 C CA . GLY A 1 198 ? -41.598 -2.909 12.214 1.00 62.26 198 GLY A CA 1
ATOM 1382 C C . GLY A 1 198 ? -43.036 -2.980 11.744 1.00 64.59 198 GLY A C 1
ATOM 1383 O O . GLY A 1 198 ? -43.920 -2.258 12.226 1.00 65.42 198 GLY A O 1
ATOM 1384 N N . ASN A 1 199 ? -43.275 -3.881 10.794 1.00 63.82 199 ASN A N 1
ATOM 1385 C CA . ASN A 1 199 ? -44.632 -4.013 10.289 1.00 66.29 199 ASN A CA 1
ATOM 1386 C C . ASN A 1 199 ? -45.404 -4.969 11.190 1.00 67.86 199 ASN A C 1
ATOM 1387 O O . ASN A 1 199 ? -45.063 -5.136 12.368 1.00 67.43 199 ASN A O 1
ATOM 1392 N N . ALA A 1 200 ? -46.444 -5.595 10.637 1.00 68.80 200 ALA A N 1
ATOM 1393 C CA . ALA A 1 200 ? -47.354 -6.387 11.455 1.00 71.27 200 ALA A CA 1
ATOM 1394 C C . ALA A 1 200 ? -46.652 -7.588 12.071 1.00 73.27 200 ALA A C 1
ATOM 1395 O O . ALA A 1 200 ? -47.022 -8.027 13.169 1.00 74.56 200 ALA A O 1
ATOM 1397 N N . GLU A 1 201 ? -45.618 -8.103 11.405 1.00 70.35 201 GLU A N 1
ATOM 1398 C CA . GLU A 1 201 ? -44.938 -9.318 11.824 1.00 72.34 201 GLU A CA 1
ATOM 1399 C C . GLU A 1 201 ? -43.627 -9.043 12.551 1.00 69.22 201 GLU A C 1
ATOM 1400 O O . GLU A 1 201 ? -42.887 -9.987 12.854 1.00 69.91 201 GLU A O 1
ATOM 1406 N N . GLY A 1 202 ? -43.331 -7.779 12.847 1.00 69.35 202 GLY A N 1
ATOM 1407 C CA . GLY A 1 202 ? -42.077 -7.422 13.486 1.00 66.32 202 GLY A CA 1
ATOM 1408 C C . GLY A 1 202 ? -40.911 -7.209 12.544 1.00 64.65 202 GLY A C 1
ATOM 1409 O O . GLY A 1 202 ? -39.760 -7.313 12.986 1.00 62.87 202 GLY A O 1
ATOM 1410 N N . PHE A 1 203 ? -41.164 -6.898 11.264 1.00 63.10 203 PHE A N 1
ATOM 1411 C CA . PHE A 1 203 ? -40.117 -6.868 10.245 1.00 62.25 203 PHE A CA 1
ATOM 1412 C C . PHE A 1 203 ? -40.017 -5.499 9.579 1.00 60.35 203 PHE A C 1
ATOM 1413 O O . PHE A 1 203 ? -41.028 -4.822 9.352 1.00 60.54 203 PHE A O 1
ATOM 1421 N N . LEU A 1 204 ? -38.784 -5.096 9.273 1.00 64.21 204 LEU A N 1
ATOM 1422 C CA . LEU A 1 204 ? -38.507 -3.956 8.402 1.00 63.24 204 LEU A CA 1
ATOM 1423 C C . LEU A 1 204 ? -38.007 -4.567 7.093 1.00 64.80 204 LEU A C 1
ATOM 1424 O O . LEU A 1 204 ? -36.852 -4.995 6.989 1.00 64.52 204 LEU A O 1
ATOM 1429 N N . LEU A 1 205 ? -38.902 -4.651 6.118 1.00 65.61 205 LEU A N 1
ATOM 1430 C CA . LEU A 1 205 ? -38.666 -5.439 4.916 1.00 67.76 205 LEU A CA 1
ATOM 1431 C C . LEU A 1 205 ? -37.505 -4.842 4.120 1.00 67.26 205 LEU A C 1
ATOM 1432 O O . LEU A 1 205 ? -37.203 -3.654 4.263 1.00 66.28 205 LEU A O 1
ATOM 1437 N N . PRO A 1 206 ? -36.822 -5.650 3.294 1.00 67.80 206 PRO A N 1
ATOM 1438 C CA . PRO A 1 206 ? -35.660 -5.128 2.546 1.00 67.83 206 PRO A CA 1
ATOM 1439 C C . PRO A 1 206 ? -35.996 -3.998 1.579 1.00 68.80 206 PRO A C 1
ATOM 1440 O O . PRO A 1 206 ? -35.066 -3.335 1.090 1.00 69.01 206 PRO A O 1
ATOM 1444 N N . LYS A 1 207 ? -37.282 -3.776 1.270 1.00 69.85 207 LYS A N 1
ATOM 1445 C CA . LYS A 1 207 ? -37.699 -2.619 0.479 1.00 72.75 207 LYS A CA 1
ATOM 1446 C C . LYS A 1 207 ? -37.095 -1.318 1.010 1.00 72.31 207 LYS A C 1
ATOM 1447 O O . LYS A 1 207 ? -36.903 -0.358 0.252 1.00 74.59 207 LYS A O 1
ATOM 1453 N N . TYR A 1 208 ? -36.764 -1.270 2.296 1.00 71.85 208 TYR A N 1
ATOM 1454 C CA . TYR A 1 208 ? -36.327 -0.042 2.943 1.00 71.51 208 TYR A CA 1
ATOM 1455 C C . TYR A 1 208 ? -34.822 0.029 3.149 1.00 69.83 208 TYR A C 1
ATOM 1456 O O . TYR A 1 208 ? -34.354 0.937 3.840 1.00 69.27 208 TYR A O 1
ATOM 1465 N N . PHE A 1 209 ? -34.048 -0.890 2.566 1.00 69.97 209 PHE A N 1
ATOM 1466 C CA . PHE A 1 209 ? -32.595 -0.854 2.731 1.00 68.77 209 PHE A CA 1
ATOM 1467 C C . PHE A 1 209 ? -32.008 0.123 1.721 1.00 71.24 209 PHE A C 1
ATOM 1468 O O . PHE A 1 209 ? -31.982 -0.160 0.521 1.00 73.11 209 PHE A O 1
ATOM 1476 N N . LYS A 1 210 ? -31.514 1.266 2.206 1.00 73.34 210 LYS A N 1
ATOM 1477 C CA . LYS A 1 210 ? -30.976 2.301 1.323 1.00 76.06 210 LYS A CA 1
ATOM 1478 C C . LYS A 1 210 ? -29.611 1.909 0.771 1.00 76.02 210 LYS A C 1
ATOM 1479 O O . LYS A 1 210 ? -29.353 2.057 -0.427 1.00 78.44 210 LYS A O 1
ATOM 1485 N N . GLU A 1 211 ? -28.711 1.452 1.639 1.00 73.83 211 GLU A N 1
ATOM 1486 C CA . GLU A 1 211 ? -27.401 0.969 1.219 1.00 75.12 211 GLU A CA 1
ATOM 1487 C C . GLU A 1 211 ? -26.853 0.081 2.326 1.00 74.78 211 GLU A C 1
ATOM 1488 O O . GLU A 1 211 ? -27.467 -0.075 3.386 1.00 73.02 211 GLU A O 1
ATOM 1494 N N . ALA A 1 212 ? -25.680 -0.491 2.073 1.00 69.90 212 ALA A N 1
ATOM 1495 C CA . ALA A 1 212 ? -25.014 -1.358 3.029 1.00 70.82 212 ALA A CA 1
ATOM 1496 C C . ALA A 1 212 ? -23.523 -1.064 3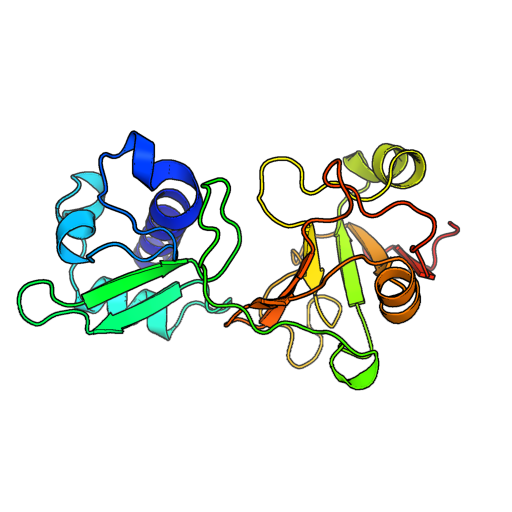.000 1.00 72.67 212 ALA A C 1
ATOM 1497 O O . ALA A 1 212 ? -22.978 -0.624 1.984 1.00 73.23 212 ALA A O 1
ATOM 1499 N N . LEU A 1 213 ? -22.870 -1.307 4.128 1.00 69.90 213 LEU A N 1
ATOM 1500 C CA . LEU A 1 213 ? -21.467 -0.965 4.291 1.00 71.36 213 LEU A CA 1
ATOM 1501 C C . LEU A 1 213 ? -20.823 -2.036 5.157 1.00 72.57 213 LEU A C 1
ATOM 1502 O O . LEU A 1 213 ? -21.360 -2.392 6.211 1.00 71.96 213 LEU A O 1
ATOM 1507 N N . GLN A 1 214 ? -19.699 -2.575 4.694 1.00 72.61 214 GLN A N 1
ATOM 1508 C CA . GLN A 1 214 ? -18.886 -3.437 5.535 1.00 73.24 214 GLN A CA 1
ATOM 1509 C C . GLN A 1 214 ? -18.054 -2.551 6.448 1.00 73.93 214 GLN A C 1
ATOM 1510 O O . GLN A 1 214 ? -17.436 -1.586 5.988 1.00 74.24 214 GLN A O 1
ATOM 1516 N N . LEU A 1 215 ? -18.055 -2.861 7.743 1.00 72.33 215 LEU A N 1
ATOM 1517 C CA . LEU A 1 215 ? -17.267 -2.105 8.708 1.00 73.05 215 LEU A CA 1
ATOM 1518 C C . LEU A 1 215 ? -16.025 -2.836 9.185 1.00 74.10 215 LEU A C 1
ATOM 1519 O O . LEU A 1 215 ? -15.052 -2.186 9.581 1.00 75.14 215 LEU A O 1
ATOM 1524 N N . ARG A 1 216 ? -16.040 -4.162 9.183 1.00 75.06 216 ARG A N 1
ATOM 1525 C CA . ARG A 1 216 ? -14.910 -4.928 9.662 1.00 75.60 216 ARG A CA 1
ATOM 1526 C C . ARG A 1 216 ? -14.563 -6.004 8.643 1.00 74.88 216 ARG A C 1
ATOM 1527 O O . ARG A 1 216 ? -15.459 -6.695 8.139 1.00 73.18 216 ARG A O 1
ATOM 1535 N N . PRO A 1 217 ? -13.267 -6.202 8.347 1.00 77.40 217 PRO A N 1
ATOM 1536 C CA . PRO A 1 217 ? -12.128 -5.570 9.041 1.00 79.25 217 PRO A CA 1
ATOM 1537 C C . PRO A 1 217 ? -11.902 -4.100 8.662 1.00 80.40 217 PRO A C 1
ATOM 1538 O O . PRO A 1 217 ? -11.394 -3.328 9.475 1.00 81.31 217 PRO A O 1
ATOM 1542 N N . THR A 1 218 ? -12.279 -3.731 7.439 1.00 80.68 218 THR A N 1
ATOM 1543 C CA . THR A 1 218 ? -12.169 -2.364 6.948 1.00 81.01 218 THR A CA 1
ATOM 1544 C C . THR A 1 218 ? -13.536 -1.872 6.494 1.00 79.54 218 THR A C 1
ATOM 1545 O O . THR A 1 218 ? -14.490 -2.643 6.373 1.00 78.46 218 THR A O 1
ATOM 1549 N N . ARG A 1 219 ? -13.628 -0.573 6.234 1.00 81.00 219 ARG A N 1
ATOM 1550 C CA . ARG A 1 219 ? -14.818 -0.030 5.598 1.00 79.57 219 ARG A CA 1
ATOM 1551 C C . ARG A 1 219 ? -14.738 -0.289 4.099 1.00 79.54 219 ARG A C 1
ATOM 1552 O O . ARG A 1 219 ? -13.711 -0.021 3.467 1.00 80.41 219 ARG A O 1
ATOM 1560 N N . LYS A 1 220 ? -15.805 -0.865 3.543 1.00 79.40 220 LYS A N 1
ATOM 1561 C CA . LYS A 1 220 ? -15.945 -1.200 2.122 1.00 79.26 220 LYS A CA 1
ATOM 1562 C C . LYS A 1 220 ? -17.435 -1.144 1.835 1.00 78.02 220 LYS A C 1
ATOM 1563 O O . LYS A 1 220 ? -18.231 -1.584 2.678 1.00 77.57 220 LYS A O 1
ATOM 1569 N N . PRO A 1 221 ? -17.850 -0.629 0.684 1.00 79.20 221 PRO A N 1
ATOM 1570 C CA . PRO A 1 221 ? -19.272 -0.702 0.333 1.00 78.11 221 PRO A CA 1
ATOM 1571 C C . PRO A 1 221 ? -19.676 -2.151 0.068 1.00 78.33 221 PRO A C 1
ATOM 1572 O O . PRO A 1 221 ? -18.845 -3.024 -0.203 1.00 79.03 221 PRO A O 1
ATOM 1576 N N . LEU A 1 222 ? -20.984 -2.401 0.173 1.00 77.53 222 LEU A N 1
ATOM 1577 C CA . LEU A 1 222 ? -21.572 -3.726 0.001 1.00 77.50 222 LEU A CA 1
ATOM 1578 C C . LEU A 1 222 ? -22.842 -3.611 -0.824 1.00 76.77 222 LEU A C 1
ATOM 1579 O O . LEU A 1 222 ? -23.616 -2.663 -0.638 1.00 75.90 222 LEU A O 1
ATOM 1584 N N . SER A 1 223 ? -23.076 -4.588 -1.703 1.00 81.18 223 SER A N 1
ATOM 1585 C CA . SER A 1 223 ? -24.206 -4.528 -2.623 1.00 80.68 223 SER A CA 1
ATOM 1586 C C . SER A 1 223 ? -25.434 -5.200 -2.011 1.00 80.05 223 SER A C 1
ATOM 1587 O O . SER A 1 223 ? -25.339 -6.273 -1.401 1.00 79.75 223 SER A O 1
ATOM 1590 N N . LEU A 1 224 ? -26.584 -4.557 -2.179 1.00 78.64 224 LEU A N 1
ATOM 1591 C CA . LEU A 1 224 ? -27.840 -5.022 -1.632 1.00 77.96 224 LEU A CA 1
ATOM 1592 C C . LEU A 1 224 ? -28.538 -5.993 -2.579 1.00 78.22 224 LEU A C 1
ATOM 1593 O O . LEU A 1 224 ? -28.663 -5.722 -3.786 1.00 78.49 224 LEU A O 1
#

Solvent-accessible surface area: 10871 Å² total

Foldseek 3Di:
DVVVLVVVVVVQCCCQAPCVVVQVFPAALQSKGQVVSVCPRVVNVVDDPVSVVVSCVDPQLNQKDWAADDPVRGIIMHGQFNHLDRNPNHDWAWQQAPVSDQPWKKEFAEPVCVVVCLVFNDFCPSGQWQWIANDQPPDPLTRDRYDNVGFKMWTFQVRVCSVVPWIWTATPSGIITTCDPPRRHPGCVGGPFMWGPPPHTDGDHD

Sequence (206 aa):
EQDRNVQLSKALSYALRHGALKLGLPMRADGFVPLQALLQLPQFHSFSIEDVQLVVNTNEEKQQRFTLQPGEPSTGLLIRANQGHSLQVPELELTPLETPQALPLTLVHGTFWKHWPSILLKGLSRQGRTHIHLASGLPGDPGVISGIRPNCEVAVFIDGPLALTDGIPFFCSANGVILTPGNAEGFLLPKYFKEALQLRPTRKPLSL

InterPro domains:
  IPR002745 Phosphotransferase KptA/Tpt1 [PF01885] (21-198)
  IPR002745 Phosphotransferase KptA/Tpt1 [PTHR12684] (7-221)
  IPR042080 RNA 2'-phosphotransferase, N-terminal domain [G3DSA:1.10.10.970] (21-97)
  IPR042081 RNA 2'-phosphotransferase, C-terminal domain [G3DSA:3.20.170.30] (122-220)

GO terms:
  GO:0000215 tRNA 2'-phosphotransferase activity (F, IMP)
  GO:0000215 tRNA 2'-phosphotransferase activity (F, IDA)
  GO:0006388 tRNA splicing, via endonucleolytic cleavage and ligation (P, IDA)
  GO:0045859 regulation of protein kinase activity (P, IMP)

Radius of gyration: 18.05 Å; Cα contacts (8 Å, |Δi|>4): 396; chains: 1; bounding box: 35×31×52 Å

Organism: Mus musculus (NCBI:txid10090)

Secondary structure (DSSP, 8-state):
-HHHHHHHHHHHHHIIIIITTTTT----TTS-EEHHHHHTSGGGTT--HHHHHHHHHH-TT--EEEEE--TTT-EEEEESS--SS--TT---EEE-STTTS-S--EEEE-GGGHHHHHHH-EE-TTSSSEEEBSSSTTSTT-SSSS-TT-SEEEEE-HHHHHHTT--EEE-TTS-EEE--STTSEE-GGGEEEEEE-SSS-EEE--

B-factor: mean 60.02, std 10.44, range [42.87, 97.71]

Nearest PDB structures (foldseek):
  7yw2-assembly1_A  TM=1.005E+00  e=6.669E-47  Mus musculus
  7yw3-assembly1_A  TM=9.612E-01  e=2.036E-37  Homo sapiens
  6ede-assembly1_A  TM=7.890E-01  e=5.413E-13  Acetivibrio thermocellus ATCC 27405
  6e3a-assembly1_A  TM=8.053E-01  e=5.765E-13  Acetivibrio thermocellus ATCC 27405
  8tfz-assembly1_B  TM=7.844E-01  e=1.587E-10  Pyrococcus horikoshii OT3